Protein AF-A0A4Q2JYC4-F1 (afdb_monomer_lite)

Sequence (235 aa):
MLRWYPAEWRAEHEAVVVGILLDQADARGDARPRLGDRFALAIGGLRHRFGVAEGRRAAVIVPLVLAVAFLLFDVSVITWSPGVVYPGALGPFSNPTVIVAGLFVVALAAAATGRNAAARWIALGTVATQLCLSLLAALFGWLGPSLPTTVLIVGFGVIAALPWRTPLATGISLSALLALFSYMLIGDIAAAALPIPGADIGIAIAQVAVLVAVIAVIAIAARHARRLEPQAKTP

Structure (mmCIF, N/CA/C/O backbone):
data_AF-A0A4Q2JYC4-F1
#
_entry.id   AF-A0A4Q2JYC4-F1
#
loop_
_atom_site.group_PDB
_atom_site.id
_atom_site.type_symbol
_atom_site.label_atom_id
_atom_site.label_alt_id
_atom_site.label_comp_id
_atom_site.label_asym_id
_atom_site.label_entity_id
_atom_site.label_seq_id
_atom_site.pdbx_PDB_ins_code
_atom_site.Cartn_x
_atom_site.Cartn_y
_atom_site.Cartn_z
_atom_site.occupancy
_atom_site.B_iso_or_equiv
_atom_site.auth_seq_id
_atom_site.auth_comp_id
_atom_site.auth_asym_id
_atom_site.auth_atom_id
_atom_site.pdbx_PDB_model_num
ATOM 1 N N . MET A 1 1 ? -31.639 5.332 6.788 1.00 71.00 1 MET A N 1
ATOM 2 C CA . MET A 1 1 ? -30.186 5.538 7.021 1.00 71.00 1 MET A CA 1
ATOM 3 C C . MET A 1 1 ? -29.504 4.334 7.648 1.00 71.00 1 MET A C 1
ATOM 5 O O . MET A 1 1 ? -28.380 4.043 7.274 1.00 71.00 1 MET A O 1
ATOM 9 N N . LEU A 1 2 ? -30.166 3.607 8.549 1.00 82.50 2 LEU A N 1
ATOM 10 C CA . LEU A 1 2 ? -29.532 2.553 9.345 1.00 82.50 2 LEU A CA 1
ATOM 11 C C . LEU A 1 2 ? -29.404 1.188 8.650 1.00 82.50 2 LEU A C 1
ATOM 13 O O . LEU A 1 2 ? -28.898 0.261 9.262 1.00 82.50 2 LEU A O 1
ATOM 17 N N . ARG A 1 3 ? -29.791 1.043 7.372 1.00 84.31 3 ARG A N 1
ATOM 18 C CA . ARG A 1 3 ? -29.782 -0.246 6.634 1.00 84.31 3 ARG A CA 1
ATOM 19 C C . ARG A 1 3 ? -28.423 -0.970 6.608 1.00 84.31 3 ARG A C 1
ATOM 21 O O . ARG A 1 3 ? -28.371 -2.147 6.275 1.00 84.31 3 ARG A O 1
ATOM 28 N N . TRP A 1 4 ? -27.343 -0.271 6.946 1.00 79.12 4 TRP A N 1
ATOM 29 C CA . TRP A 1 4 ? -25.993 -0.816 7.083 1.00 79.12 4 TRP A CA 1
ATOM 30 C C . TRP A 1 4 ? -25.779 -1.635 8.368 1.00 79.12 4 TRP A C 1
ATOM 32 O O . TRP A 1 4 ? -24.832 -2.415 8.419 1.00 79.12 4 TRP A O 1
ATOM 42 N N . TYR A 1 5 ? -26.651 -1.491 9.371 1.00 80.69 5 TYR A N 1
ATOM 43 C CA . TYR A 1 5 ? -26.635 -2.252 10.622 1.00 80.69 5 TYR A CA 1
ATOM 44 C C . TYR A 1 5 ? -27.473 -3.545 10.524 1.00 80.69 5 TYR A C 1
ATOM 46 O O . TYR A 1 5 ? -28.491 -3.558 9.815 1.00 80.69 5 TYR A O 1
ATOM 54 N N . PRO A 1 6 ? -27.088 -4.620 11.248 1.00 83.25 6 PRO A N 1
ATOM 55 C CA . PRO A 1 6 ? -27.872 -5.854 11.346 1.00 83.25 6 PRO A CA 1
ATOM 56 C C . PRO A 1 6 ? -29.322 -5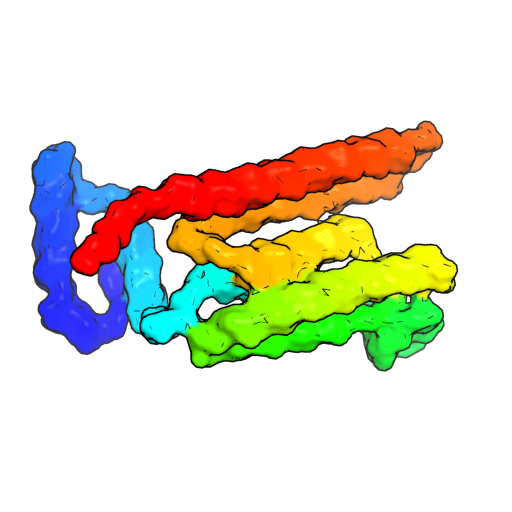.596 11.777 1.00 83.25 6 PRO A C 1
ATOM 58 O O . PRO A 1 6 ? -29.597 -4.649 12.513 1.00 83.25 6 PRO A O 1
ATOM 61 N N . ALA A 1 7 ? -30.256 -6.431 11.310 1.00 87.69 7 ALA A N 1
ATOM 62 C CA . ALA A 1 7 ? -31.681 -6.258 11.603 1.00 87.69 7 ALA A CA 1
ATOM 63 C C . ALA A 1 7 ? -31.985 -6.327 13.110 1.00 87.69 7 ALA A C 1
ATOM 65 O O . ALA A 1 7 ? -32.747 -5.501 13.601 1.00 87.69 7 ALA A O 1
ATOM 66 N N . GLU A 1 8 ? -31.327 -7.238 13.827 1.00 87.06 8 GLU A N 1
ATOM 67 C CA . GLU A 1 8 ? -31.453 -7.411 15.281 1.00 87.06 8 GLU A CA 1
ATOM 68 C C . GLU A 1 8 ? -31.012 -6.156 16.043 1.00 87.06 8 GLU A C 1
ATOM 70 O O . GLU A 1 8 ? -31.766 -5.617 16.844 1.00 87.06 8 GLU A O 1
ATOM 75 N N . TRP A 1 9 ? -29.842 -5.605 15.704 1.00 89.06 9 TRP A N 1
ATOM 76 C CA . TRP A 1 9 ? -29.345 -4.375 16.324 1.00 89.06 9 TRP A CA 1
ATOM 77 C C . TRP A 1 9 ? -30.284 -3.189 16.087 1.00 89.06 9 TRP A C 1
ATOM 79 O O . TRP A 1 9 ? -30.537 -2.396 16.992 1.00 89.06 9 TRP A O 1
ATOM 89 N N . ARG A 1 10 ? -30.818 -3.067 14.862 1.00 91.50 10 ARG A N 1
ATOM 90 C CA . ARG A 1 10 ? -31.773 -2.004 14.525 1.00 91.50 10 ARG A CA 1
ATOM 91 C C . ARG A 1 10 ? -33.052 -2.118 15.339 1.00 91.50 10 ARG A C 1
ATOM 93 O O . ARG A 1 10 ? -33.516 -1.098 15.826 1.00 91.50 10 ARG A O 1
ATOM 100 N N . ALA A 1 11 ? -33.586 -3.324 15.516 1.00 91.75 11 ALA A N 1
ATOM 101 C CA . ALA A 1 11 ? -34.798 -3.526 16.304 1.00 91.75 11 ALA A CA 1
ATOM 102 C C . ALA A 1 11 ? -34.660 -2.981 17.738 1.00 91.75 11 ALA A C 1
ATOM 104 O O . ALA A 1 11 ? -35.623 -2.452 18.281 1.00 91.75 11 ALA A O 1
ATOM 105 N N . GLU A 1 12 ? -33.459 -3.052 18.312 1.00 91.12 12 GLU A N 1
ATOM 106 C CA . GLU A 1 12 ? -33.191 -2.619 19.684 1.00 91.12 12 GLU A CA 1
ATOM 107 C C . GLU A 1 12 ? -32.746 -1.144 19.794 1.00 91.12 12 GLU A C 1
ATOM 109 O O . GLU A 1 12 ? -33.130 -0.452 20.733 1.00 91.12 12 GLU A O 1
ATOM 114 N N . HIS A 1 13 ? -31.980 -0.623 18.827 1.00 90.44 13 HIS A N 1
ATOM 115 C CA . HIS A 1 13 ? -31.296 0.676 18.961 1.00 90.44 13 HIS A CA 1
ATOM 116 C C . HIS A 1 13 ? -31.770 1.765 17.982 1.00 90.44 13 HIS A C 1
ATOM 118 O O . HIS A 1 13 ? -31.412 2.933 18.152 1.00 90.44 13 HIS A O 1
ATOM 124 N N . GLU A 1 14 ? -32.554 1.428 16.949 1.00 91.06 14 GLU A N 1
ATOM 125 C CA . GLU A 1 14 ? -32.937 2.372 15.885 1.00 91.06 14 GLU A CA 1
ATOM 126 C C . GLU A 1 14 ? -33.683 3.591 16.431 1.00 91.06 14 GLU A C 1
ATOM 128 O O . GLU A 1 14 ? -33.309 4.718 16.106 1.00 91.06 14 GLU A O 1
ATOM 133 N N . ALA A 1 15 ? -34.678 3.382 17.296 1.00 91.38 15 ALA A N 1
ATOM 134 C CA . ALA A 1 15 ? -35.481 4.468 17.855 1.00 91.38 15 ALA A CA 1
ATOM 135 C C . ALA A 1 15 ? -34.627 5.464 18.659 1.00 91.38 15 ALA A C 1
ATOM 137 O O . ALA A 1 15 ? -34.746 6.674 18.471 1.00 91.38 15 ALA A O 1
ATOM 138 N N . VAL A 1 16 ? -33.715 4.955 19.493 1.00 92.69 16 VAL A N 1
ATOM 139 C CA . VAL A 1 16 ? -32.826 5.777 20.328 1.00 92.69 16 VAL A CA 1
ATOM 140 C C . VAL A 1 16 ? -31.856 6.579 19.465 1.00 92.69 16 VAL A C 1
ATOM 142 O O . VAL A 1 16 ? -31.713 7.786 19.642 1.00 92.69 16 VAL A O 1
ATOM 145 N N . VAL A 1 17 ? -31.205 5.933 18.495 1.00 89.31 17 VAL A N 1
ATOM 146 C CA . VAL A 1 17 ? -30.212 6.600 17.642 1.00 89.31 17 VAL A CA 1
ATOM 147 C C . VAL A 1 17 ? -30.861 7.640 16.733 1.00 89.31 17 VAL A C 1
ATOM 149 O O . VAL A 1 17 ? -30.295 8.716 16.548 1.00 89.31 17 VAL A O 1
ATOM 152 N N . VAL A 1 18 ? -32.046 7.359 16.184 1.00 91.56 18 VAL A N 1
ATOM 153 C CA . VAL A 1 18 ? -32.799 8.345 15.397 1.00 91.56 18 VAL A CA 1
ATOM 154 C C . VAL A 1 18 ? -33.227 9.524 16.268 1.00 91.56 18 VAL A C 1
ATOM 156 O O . VAL A 1 18 ? -33.054 10.657 15.825 1.00 91.56 18 VAL A O 1
ATOM 159 N N . GLY A 1 19 ? -33.698 9.278 17.495 1.00 91.62 19 GLY A N 1
ATOM 160 C CA . GLY A 1 19 ? -34.023 10.332 18.461 1.00 91.62 19 GLY A CA 1
ATOM 161 C C . GLY A 1 19 ? -32.838 11.263 18.716 1.00 91.62 19 GLY A C 1
ATOM 162 O O . GLY A 1 19 ? -32.932 12.454 18.449 1.00 91.62 19 GLY A O 1
ATOM 163 N N . ILE A 1 20 ? -31.674 10.705 19.069 1.00 90.50 20 ILE A N 1
ATOM 164 C CA . ILE A 1 20 ? -30.446 11.484 19.313 1.00 90.50 20 ILE A CA 1
ATOM 165 C C . ILE A 1 20 ? -30.058 12.343 18.098 1.00 90.50 20 ILE A C 1
ATOM 167 O O . ILE A 1 20 ? -29.610 13.477 18.254 1.00 90.50 20 ILE A O 1
ATOM 171 N N . LEU A 1 21 ? -30.199 11.819 16.877 1.00 89.94 21 LEU A N 1
ATOM 172 C CA . LEU A 1 21 ? -29.855 12.561 15.658 1.00 89.94 21 LEU A CA 1
ATOM 173 C C . LEU A 1 21 ? -30.824 13.707 15.369 1.00 89.94 21 LEU A C 1
ATOM 175 O O . LEU A 1 21 ? -30.393 14.723 14.822 1.00 89.94 21 LEU A O 1
ATOM 179 N N . LEU A 1 22 ? -32.108 13.529 15.685 1.00 92.31 22 LEU A N 1
ATOM 180 C CA . LEU A 1 22 ? -33.121 14.573 15.552 1.00 92.31 22 LEU A CA 1
ATOM 181 C C . LEU A 1 22 ? -32.924 15.641 16.624 1.00 92.31 22 LEU A C 1
ATOM 183 O O . LEU A 1 22 ? -32.812 16.807 16.268 1.00 92.31 22 LEU A O 1
ATOM 187 N N . ASP A 1 23 ? -32.713 15.249 17.880 1.00 93.81 23 ASP A N 1
ATOM 188 C CA . ASP A 1 23 ? -32.414 16.179 18.973 1.00 93.81 23 ASP A CA 1
ATOM 189 C C . ASP A 1 23 ? -31.163 17.018 18.663 1.00 93.81 23 ASP A C 1
ATOM 191 O O . ASP A 1 23 ? -31.126 18.228 18.880 1.00 93.81 23 ASP A O 1
ATOM 195 N N . GLN A 1 24 ? -30.125 16.396 18.090 1.00 90.75 24 GLN A N 1
ATOM 196 C CA . GLN A 1 24 ? -28.923 17.104 17.645 1.00 90.75 24 GLN A CA 1
ATOM 197 C C . GLN A 1 24 ? -29.153 18.026 16.441 1.00 90.75 24 GLN A C 1
ATOM 199 O O . GLN A 1 24 ? -28.381 18.974 16.265 1.00 90.75 24 GLN A O 1
ATOM 204 N N . ALA A 1 25 ? -30.111 17.720 15.566 1.00 91.12 25 ALA A N 1
ATOM 205 C CA . ALA A 1 25 ? -30.466 18.577 14.439 1.00 91.12 25 ALA A CA 1
ATOM 206 C C . ALA A 1 25 ? -31.288 19.779 14.930 1.00 91.12 25 ALA A C 1
ATOM 208 O O . ALA A 1 25 ? -30.932 20.917 14.626 1.00 91.12 25 ALA A O 1
ATOM 209 N N . ASP A 1 26 ? -32.269 19.538 15.799 1.00 93.25 26 ASP A N 1
ATOM 210 C CA . ASP A 1 26 ? -33.113 20.557 16.426 1.00 93.25 26 ASP A CA 1
ATOM 211 C C . ASP A 1 26 ? -32.290 21.525 17.282 1.00 93.25 26 ASP A C 1
ATOM 213 O O . ASP A 1 26 ? -32.421 22.740 17.143 1.00 93.25 26 ASP A O 1
ATOM 217 N N . ALA A 1 27 ? -31.347 21.016 18.082 1.00 93.69 27 ALA A N 1
ATOM 218 C CA . ALA A 1 27 ? -30.420 21.847 18.853 1.00 93.69 27 ALA A CA 1
ATOM 219 C C . ALA A 1 27 ? -29.545 22.759 17.970 1.00 93.69 27 ALA A C 1
ATOM 221 O O . ALA A 1 27 ? -29.055 23.791 18.428 1.00 93.69 27 ALA A O 1
ATOM 222 N N . ARG A 1 28 ? -29.334 22.381 16.703 1.00 91.38 28 ARG A N 1
ATOM 223 C CA . ARG A 1 28 ? -28.603 23.174 15.704 1.00 91.38 28 ARG A CA 1
ATOM 224 C C . ARG A 1 28 ? -29.521 24.059 14.851 1.00 91.38 28 ARG A C 1
ATOM 226 O O . ARG A 1 28 ? -29.007 24.814 14.030 1.00 91.38 28 ARG A O 1
ATOM 233 N N . GLY A 1 29 ? -30.842 23.983 15.036 1.00 93.81 29 GLY A N 1
ATOM 234 C CA . GLY A 1 29 ? -31.837 24.644 14.187 1.00 93.81 29 GLY A CA 1
ATOM 235 C C . GLY A 1 29 ? -31.929 24.060 12.771 1.00 93.81 29 GLY A C 1
ATOM 236 O O . GLY A 1 29 ? -32.491 24.692 11.878 1.00 93.81 29 GLY A O 1
ATOM 237 N N . ASP A 1 30 ? -31.364 22.873 12.544 1.00 93.75 30 ASP A N 1
ATOM 238 C CA . ASP A 1 30 ? -31.362 22.199 11.250 1.00 93.75 30 ASP A CA 1
ATOM 239 C C . ASP A 1 30 ? -32.617 21.315 11.136 1.00 93.75 30 ASP A C 1
ATOM 241 O O . ASP A 1 30 ? -32.827 20.414 11.938 1.00 93.75 30 ASP A O 1
ATOM 245 N N . ALA A 1 31 ? -33.418 21.472 10.077 1.00 88.62 31 ALA A N 1
ATOM 246 C CA . ALA A 1 31 ? -34.639 20.670 9.886 1.00 88.62 31 ALA A CA 1
ATOM 247 C C . ALA A 1 31 ? -34.385 19.163 9.639 1.00 88.62 31 ALA A C 1
ATOM 249 O O . ALA A 1 31 ? -35.328 18.384 9.492 1.00 88.62 31 ALA A O 1
ATOM 250 N N . ARG A 1 32 ? -33.122 18.753 9.437 1.00 87.94 32 ARG A N 1
ATOM 251 C CA . ARG A 1 32 ? -32.723 17.387 9.055 1.00 87.94 32 ARG A CA 1
ATOM 252 C C . ARG A 1 32 ? -31.284 17.098 9.511 1.00 87.94 32 ARG A C 1
ATOM 254 O O . ARG A 1 32 ? -30.446 17.991 9.409 1.00 87.94 32 ARG A O 1
ATOM 261 N N . PRO A 1 33 ? -30.934 15.835 9.832 1.00 86.75 33 PRO A N 1
ATOM 262 C CA . PRO A 1 33 ? -29.545 15.440 10.074 1.00 86.75 33 PRO A CA 1
ATOM 263 C C . PRO A 1 33 ? -28.653 15.712 8.856 1.00 86.75 33 PRO A C 1
ATOM 265 O O . PRO A 1 33 ? -29.037 15.389 7.714 1.00 86.75 33 PRO A O 1
ATOM 268 N N . ARG A 1 34 ? -27.451 16.252 9.094 1.00 89.75 34 ARG A N 1
ATOM 269 C CA . ARG A 1 34 ? -26.507 16.647 8.037 1.00 89.75 34 ARG A CA 1
ATOM 270 C C . ARG A 1 34 ? -25.973 15.431 7.297 1.00 89.75 34 ARG A C 1
ATOM 272 O O . ARG A 1 34 ? -25.909 14.331 7.837 1.00 89.75 34 ARG 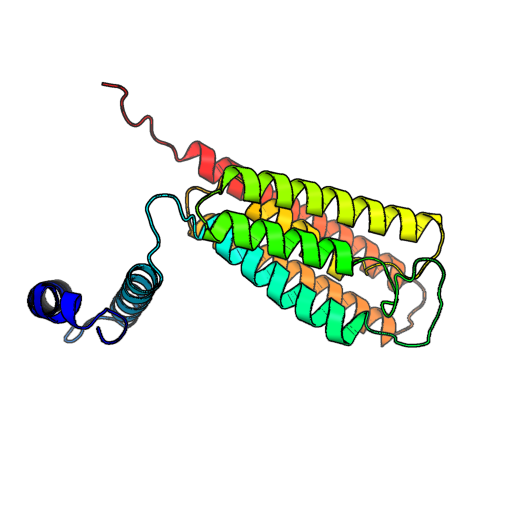A O 1
ATOM 279 N N . LEU A 1 35 ? -25.505 15.631 6.063 1.00 85.44 35 LEU A N 1
ATOM 280 C CA . LEU A 1 35 ? -24.859 14.570 5.276 1.00 85.44 35 LEU A CA 1
ATOM 281 C C . LEU A 1 35 ? -23.704 13.896 6.037 1.00 85.44 35 LEU A C 1
ATOM 283 O O . LEU A 1 35 ? -23.574 12.677 5.967 1.00 85.44 35 LEU A O 1
ATOM 287 N N . GLY A 1 36 ? -22.927 14.661 6.812 1.00 83.12 36 GLY A N 1
ATOM 288 C CA . GLY A 1 36 ? -21.849 14.128 7.652 1.00 83.12 36 GLY A CA 1
ATOM 289 C C . GLY A 1 36 ? -22.336 13.130 8.709 1.00 83.12 36 GLY A C 1
ATOM 290 O O . GLY A 1 36 ? -21.755 12.055 8.836 1.00 83.12 36 GLY A O 1
ATOM 291 N N . ASP A 1 37 ? -23.448 13.427 9.387 1.00 82.62 37 ASP A N 1
ATOM 292 C CA . ASP A 1 37 ? -24.036 12.547 10.408 1.00 82.62 37 ASP A CA 1
ATOM 293 C C . ASP A 1 37 ? -24.519 11.228 9.773 1.00 82.62 37 ASP A C 1
ATOM 295 O O . ASP A 1 37 ? -24.314 10.134 10.304 1.00 82.62 37 ASP A O 1
ATOM 299 N N . ARG A 1 38 ? -25.081 11.312 8.558 1.00 85.94 38 ARG A N 1
ATOM 300 C CA . ARG A 1 38 ? -25.507 10.142 7.765 1.00 85.94 38 ARG A CA 1
ATOM 301 C C . ARG A 1 38 ? -24.326 9.260 7.370 1.00 85.94 38 ARG A C 1
ATOM 303 O O . ARG A 1 38 ? -24.421 8.035 7.451 1.00 85.94 38 ARG A O 1
ATOM 310 N N . PHE A 1 39 ? -23.227 9.876 6.936 1.00 82.94 39 PHE A N 1
ATOM 311 C CA . PHE A 1 39 ? -21.996 9.168 6.592 1.00 82.94 39 PHE A CA 1
ATOM 312 C C . PHE A 1 39 ? -21.365 8.508 7.818 1.00 82.94 39 PHE A C 1
ATOM 314 O O . PHE A 1 39 ? -20.961 7.349 7.738 1.00 82.94 39 PHE A O 1
ATOM 321 N N . ALA A 1 40 ? -21.343 9.196 8.960 1.00 80.12 40 ALA A N 1
ATOM 322 C CA . ALA A 1 40 ? -20.844 8.640 10.213 1.00 80.12 40 ALA A CA 1
ATOM 323 C C . ALA A 1 40 ? -21.622 7.376 10.625 1.00 80.12 40 ALA A C 1
ATOM 325 O O . ALA A 1 40 ? -21.008 6.370 10.981 1.00 80.12 40 ALA A O 1
ATOM 326 N N . LEU A 1 41 ? -22.953 7.377 10.482 1.00 82.06 41 LEU A N 1
ATOM 327 C CA . LEU A 1 41 ? -23.798 6.200 10.733 1.00 82.06 41 LEU A CA 1
ATOM 328 C C . LEU A 1 41 ? -23.552 5.068 9.739 1.00 82.06 41 LEU A C 1
ATOM 330 O O . LEU A 1 41 ? -23.487 3.909 10.137 1.00 82.06 41 LEU A O 1
ATOM 334 N N . ALA A 1 42 ? -23.403 5.374 8.449 1.00 81.81 42 ALA A N 1
ATOM 335 C CA . ALA A 1 42 ? -23.095 4.353 7.449 1.00 81.81 42 ALA A CA 1
ATOM 336 C C . ALA A 1 42 ? -21.756 3.659 7.760 1.00 81.81 42 ALA A C 1
ATOM 338 O O . ALA A 1 42 ? -21.670 2.431 7.728 1.00 81.81 42 ALA A O 1
ATOM 339 N N . ILE A 1 43 ? -20.736 4.435 8.144 1.00 76.69 43 ILE A N 1
ATOM 340 C CA . ILE A 1 43 ? -19.419 3.928 8.557 1.00 76.69 43 ILE A CA 1
ATOM 341 C C . ILE A 1 43 ? -19.523 3.114 9.854 1.00 76.69 43 ILE A C 1
ATOM 343 O O . ILE A 1 43 ? -18.917 2.044 9.958 1.00 76.69 43 ILE A O 1
ATOM 347 N N . GLY A 1 44 ? -20.299 3.587 10.832 1.00 75.56 44 GLY A N 1
ATOM 348 C CA . GLY A 1 44 ? -20.570 2.860 12.072 1.00 75.56 44 GLY A CA 1
ATOM 349 C C . GLY A 1 44 ? -21.236 1.505 11.820 1.00 75.56 44 GLY A C 1
ATOM 350 O O . GLY A 1 44 ? -20.793 0.492 12.362 1.00 75.56 44 GLY A O 1
ATOM 351 N N . GLY A 1 45 ? -22.225 1.464 10.924 1.00 73.12 45 GLY A N 1
ATOM 352 C CA . GLY A 1 45 ? -22.934 0.243 10.538 1.00 73.12 45 GLY A CA 1
ATOM 353 C C . GLY A 1 45 ? -22.032 -0.750 9.824 1.00 73.12 45 GLY A C 1
ATOM 354 O O . GLY A 1 45 ? -22.033 -1.932 10.162 1.00 73.12 45 GLY A O 1
ATOM 355 N N . LEU A 1 46 ? -21.174 -0.263 8.921 1.00 73.06 46 LEU A N 1
ATOM 356 C CA . LEU A 1 46 ? -20.127 -1.083 8.316 1.00 73.06 46 LEU A CA 1
ATOM 357 C C . LEU A 1 46 ? -19.181 -1.668 9.371 1.00 73.06 46 LEU A C 1
ATOM 359 O O . LEU A 1 46 ? -18.915 -2.865 9.337 1.00 73.06 46 LEU A O 1
ATOM 363 N N . ARG A 1 47 ? -18.689 -0.867 10.328 1.00 68.50 47 ARG A N 1
ATOM 364 C CA . ARG A 1 47 ? -17.804 -1.373 11.398 1.00 68.50 47 ARG A CA 1
ATOM 365 C C . ARG A 1 47 ? -18.473 -2.459 12.234 1.00 68.50 47 ARG A C 1
ATOM 367 O O . ARG A 1 47 ? -17.797 -3.411 12.622 1.00 68.50 47 ARG A O 1
ATOM 374 N N . HIS A 1 48 ? -19.770 -2.323 12.499 1.00 68.75 48 HIS A N 1
ATOM 375 C CA . HIS A 1 48 ? -20.509 -3.310 13.275 1.00 68.75 48 HIS A CA 1
ATOM 376 C C . HIS A 1 48 ? -20.751 -4.594 12.471 1.00 68.75 48 HIS A C 1
ATOM 378 O O . HIS A 1 48 ? -20.472 -5.687 12.954 1.00 68.75 48 HIS A O 1
ATOM 384 N N . ARG A 1 49 ? -21.155 -4.466 11.201 1.00 67.38 49 ARG A N 1
ATOM 385 C CA . ARG A 1 49 ? -21.421 -5.598 10.302 1.00 67.38 49 ARG A CA 1
ATOM 386 C C . ARG A 1 49 ? -20.165 -6.382 9.927 1.00 67.38 49 ARG A C 1
ATOM 388 O O . ARG A 1 49 ? -20.217 -7.600 9.817 1.00 67.38 49 ARG A O 1
ATOM 395 N N . PHE A 1 50 ? -19.037 -5.698 9.759 1.00 62.91 50 PHE A N 1
ATOM 396 C CA . PHE A 1 50 ? -17.746 -6.343 9.516 1.00 62.91 50 PHE A CA 1
ATOM 397 C C . PHE A 1 50 ? -17.057 -6.816 10.798 1.00 62.91 50 PHE A C 1
ATOM 399 O O . PHE A 1 50 ? -15.934 -7.320 10.725 1.00 62.91 50 PHE A O 1
ATOM 406 N N . GLY A 1 51 ? -17.718 -6.676 11.955 1.00 51.59 51 GLY A N 1
ATOM 407 C CA . GLY A 1 51 ? -17.225 -7.157 13.234 1.00 51.59 51 GLY A CA 1
ATOM 408 C C . GLY A 1 51 ? -15.794 -6.698 13.453 1.00 51.59 51 GLY A C 1
ATOM 409 O O . GLY A 1 51 ? -14.869 -7.512 13.414 1.00 51.59 51 GLY A O 1
ATOM 410 N N . VAL A 1 52 ? -15.570 -5.393 13.623 1.00 54.22 52 VAL A N 1
ATOM 411 C CA . VAL A 1 52 ? -14.286 -4.909 14.145 1.00 54.22 52 VAL A CA 1
ATOM 412 C C . VAL A 1 52 ? -14.193 -5.384 15.598 1.00 54.22 52 VAL A C 1
ATOM 414 O O . VAL A 1 52 ? -14.437 -4.621 16.525 1.00 54.22 52 VAL A O 1
ATOM 417 N N . ALA A 1 53 ? -13.916 -6.679 15.772 1.00 54.28 53 ALA A N 1
ATOM 418 C CA . ALA A 1 53 ? -13.620 -7.310 17.040 1.00 54.28 53 ALA A CA 1
ATOM 419 C C . ALA A 1 53 ? -12.528 -6.493 17.727 1.00 54.28 53 ALA A C 1
ATOM 421 O O . ALA A 1 53 ? -11.650 -5.937 17.049 1.00 54.28 53 ALA A O 1
ATOM 422 N N . GLU A 1 54 ? -12.595 -6.405 19.052 1.00 52.97 54 GLU A N 1
ATOM 423 C CA . GLU A 1 54 ? -11.556 -5.773 19.854 1.00 52.97 54 GLU A CA 1
ATOM 424 C C . GLU A 1 54 ? -10.187 -6.286 19.391 1.00 52.97 54 GLU A C 1
ATOM 426 O O . GLU A 1 54 ? -9.913 -7.483 19.370 1.00 52.97 54 GLU A O 1
ATOM 431 N N . GLY A 1 55 ? -9.363 -5.372 18.877 1.00 60.28 55 GLY A N 1
ATOM 432 C CA . GLY A 1 55 ? -8.079 -5.713 18.273 1.00 60.28 55 GLY A CA 1
ATOM 433 C C . GLY A 1 55 ? -7.987 -5.560 16.755 1.00 60.28 55 GLY A C 1
ATOM 434 O O . GLY A 1 55 ? -6.872 -5.495 16.270 1.00 60.28 55 GLY A O 1
ATOM 435 N N . ARG A 1 56 ? -9.049 -5.392 15.960 1.00 73.25 56 ARG A N 1
ATOM 436 C CA . ARG A 1 56 ? -8.898 -5.071 14.519 1.00 73.25 56 ARG A CA 1
ATOM 437 C C . ARG A 1 56 ? -8.658 -3.571 14.313 1.00 73.25 56 ARG A C 1
ATOM 439 O O . ARG A 1 56 ? -9.530 -2.747 14.579 1.00 73.25 56 ARG A O 1
ATOM 446 N N . ARG A 1 57 ? -7.472 -3.181 13.828 1.00 82.12 57 ARG A N 1
ATOM 447 C CA . ARG A 1 57 ? -7.131 -1.763 13.601 1.00 82.12 57 ARG A CA 1
ATOM 448 C C . ARG A 1 57 ? -7.306 -1.389 12.132 1.00 82.12 57 ARG A C 1
ATOM 450 O O . ARG A 1 57 ? -6.497 -1.780 11.296 1.00 82.12 57 ARG A O 1
ATOM 457 N N . ALA A 1 58 ? -8.310 -0.560 11.832 1.00 83.00 58 ALA A N 1
ATOM 458 C CA . ALA A 1 58 ? -8.542 -0.022 10.484 1.00 83.00 58 ALA A CA 1
ATOM 459 C C . ALA A 1 58 ? -7.284 0.641 9.893 1.00 83.00 58 ALA A C 1
ATOM 461 O O . ALA A 1 58 ? -7.000 0.483 8.712 1.00 83.00 58 ALA A O 1
ATOM 462 N N . ALA A 1 59 ? -6.480 1.292 10.738 1.00 85.81 59 ALA A N 1
ATOM 463 C CA . ALA A 1 59 ? -5.214 1.901 10.345 1.00 85.81 59 ALA A CA 1
ATOM 464 C C . ALA A 1 59 ? -4.160 0.916 9.797 1.00 85.81 59 ALA A C 1
ATOM 466 O O . ALA A 1 59 ? -3.236 1.344 9.118 1.00 85.81 59 ALA A O 1
ATOM 467 N N . VAL A 1 60 ? -4.285 -0.381 10.099 1.00 89.94 60 VAL A N 1
ATOM 468 C CA . VAL A 1 60 ? -3.435 -1.453 9.553 1.00 89.94 60 VAL A CA 1
ATOM 469 C C . VAL A 1 60 ? -4.135 -2.125 8.372 1.00 89.94 60 VAL A C 1
ATOM 471 O O . VAL A 1 60 ? -3.521 -2.357 7.342 1.00 89.94 60 VAL A O 1
ATOM 474 N N . ILE A 1 61 ? -5.436 -2.403 8.492 1.00 91.12 61 ILE A N 1
ATOM 475 C CA . ILE A 1 61 ? -6.193 -3.131 7.464 1.00 91.12 61 ILE A CA 1
ATOM 476 C C . ILE A 1 61 ? -6.315 -2.319 6.171 1.00 91.12 61 ILE A C 1
ATOM 478 O O . ILE A 1 61 ? -6.073 -2.862 5.104 1.00 91.12 61 ILE A O 1
ATOM 482 N N . VAL A 1 62 ? -6.662 -1.031 6.244 1.00 91.88 62 VAL A N 1
ATOM 483 C CA . VAL A 1 62 ? -6.872 -0.189 5.053 1.00 91.88 62 VAL A CA 1
ATOM 484 C C . VAL A 1 62 ? -5.633 -0.127 4.145 1.00 91.88 62 VAL A C 1
ATOM 486 O O . VAL A 1 62 ? -5.777 -0.458 2.970 1.00 91.88 62 VAL A O 1
ATOM 489 N N . PRO A 1 63 ? -4.424 0.232 4.628 1.00 94.00 63 PRO A N 1
ATOM 490 C CA . PRO A 1 63 ? -3.230 0.220 3.779 1.00 94.00 63 PRO A CA 1
ATOM 491 C C . PRO A 1 63 ? -2.920 -1.173 3.214 1.00 94.00 63 PRO A C 1
ATOM 493 O O . PRO A 1 63 ? -2.519 -1.267 2.060 1.00 94.00 63 PRO A O 1
ATOM 496 N N . LEU A 1 64 ? -3.151 -2.252 3.973 1.00 96.00 64 LEU A N 1
ATOM 497 C CA . LEU A 1 64 ? -2.952 -3.622 3.481 1.00 96.00 64 LEU A CA 1
ATOM 498 C C . LEU A 1 64 ? -3.955 -4.004 2.384 1.00 96.00 64 LEU A C 1
ATOM 500 O O . LEU A 1 64 ? -3.569 -4.620 1.400 1.00 96.00 64 LEU A O 1
ATOM 504 N N . VAL A 1 65 ? -5.228 -3.624 2.522 1.00 96.00 65 VAL A N 1
ATOM 505 C CA . VAL A 1 65 ? -6.250 -3.844 1.485 1.00 96.00 65 VAL A CA 1
ATOM 506 C C . VAL A 1 65 ? -5.881 -3.096 0.209 1.00 96.00 65 VAL A C 1
ATOM 508 O O . VAL A 1 65 ? -5.958 -3.676 -0.870 1.00 96.00 65 VAL A O 1
ATOM 511 N N . LEU A 1 66 ? -5.444 -1.839 0.323 1.00 95.00 66 LEU A N 1
ATOM 512 C CA . LEU A 1 66 ? -4.993 -1.054 -0.827 1.00 95.00 66 LEU A CA 1
ATOM 513 C C . LEU A 1 66 ? -3.753 -1.672 -1.485 1.00 95.00 66 LEU A C 1
ATOM 515 O O . LEU A 1 66 ? -3.717 -1.774 -2.708 1.00 95.00 66 LEU A O 1
ATOM 519 N N . ALA A 1 67 ? -2.788 -2.149 -0.691 1.00 96.50 67 ALA A N 1
ATOM 520 C CA . ALA A 1 67 ? -1.618 -2.859 -1.202 1.00 96.50 67 ALA A CA 1
ATOM 521 C C . ALA A 1 67 ? -2.006 -4.124 -1.971 1.00 96.50 67 ALA A C 1
ATOM 523 O O . ALA A 1 67 ? -1.543 -4.319 -3.088 1.00 96.50 67 ALA A O 1
ATOM 524 N N . VAL A 1 68 ? -2.880 -4.961 -1.401 1.00 97.81 68 VAL A N 1
ATOM 525 C CA . VAL A 1 68 ? -3.349 -6.194 -2.049 1.00 97.81 68 VAL A CA 1
ATOM 526 C C . VAL A 1 68 ? -4.130 -5.876 -3.321 1.00 97.81 68 VAL A C 1
ATOM 528 O O . VAL A 1 68 ? -3.888 -6.510 -4.339 1.00 97.81 68 VAL A O 1
ATOM 531 N N . ALA A 1 69 ? -5.026 -4.886 -3.306 1.00 96.12 69 ALA A N 1
ATOM 532 C CA . ALA A 1 69 ? -5.782 -4.492 -4.494 1.00 96.12 69 ALA A CA 1
ATOM 533 C C . ALA A 1 69 ? -4.861 -4.003 -5.624 1.00 96.12 69 ALA A C 1
ATOM 535 O O . ALA A 1 69 ? -5.010 -4.426 -6.769 1.00 96.12 69 ALA A O 1
ATOM 536 N N . PHE A 1 70 ? -3.881 -3.160 -5.292 1.00 95.62 70 PHE A N 1
ATOM 537 C CA . PHE A 1 70 ? -2.878 -2.688 -6.242 1.00 95.62 70 PHE A CA 1
ATOM 538 C C . PHE A 1 70 ? -2.014 -3.837 -6.779 1.00 95.62 70 PHE A C 1
ATOM 540 O O . PHE A 1 70 ? -1.854 -3.969 -7.988 1.00 95.62 70 PHE A O 1
ATOM 547 N N . LEU A 1 71 ? -1.505 -4.706 -5.902 1.00 96.50 71 LEU A N 1
ATOM 548 C CA . LEU A 1 71 ? -0.654 -5.831 -6.290 1.00 96.50 71 LEU A CA 1
ATOM 549 C C . LEU A 1 71 ? -1.408 -6.896 -7.081 1.00 96.50 71 LEU A C 1
ATOM 551 O O . LEU A 1 71 ? -0.811 -7.534 -7.933 1.00 96.50 71 LEU A O 1
ATOM 555 N N . LEU A 1 72 ? -2.709 -7.081 -6.855 1.00 96.56 72 LEU A N 1
ATOM 556 C CA . LEU A 1 72 ? -3.522 -7.942 -7.712 1.00 96.56 72 LEU A CA 1
ATOM 557 C C . LEU A 1 72 ? -3.553 -7.408 -9.145 1.00 96.56 72 LEU A C 1
ATOM 559 O O . LEU A 1 72 ? -3.382 -8.192 -10.076 1.00 96.56 72 LEU A O 1
ATOM 563 N N . PHE A 1 73 ? -3.721 -6.097 -9.331 1.00 95.38 73 PHE A N 1
ATOM 564 C CA . PHE A 1 73 ? -3.638 -5.472 -10.651 1.00 95.38 73 PHE A CA 1
ATOM 565 C C . PHE A 1 73 ? -2.229 -5.599 -11.251 1.00 95.38 73 PHE A C 1
ATOM 567 O O . PHE A 1 73 ? -2.088 -6.087 -12.367 1.00 95.38 73 PHE A O 1
ATOM 574 N N . ASP A 1 74 ? -1.186 -5.239 -10.502 1.00 94.12 74 ASP A N 1
ATOM 575 C CA . ASP A 1 74 ? 0.206 -5.312 -10.965 1.00 94.12 74 ASP A CA 1
ATOM 576 C C . ASP A 1 74 ? 0.613 -6.748 -11.352 1.00 94.12 74 ASP A C 1
ATOM 578 O O . ASP A 1 74 ? 1.163 -6.995 -12.425 1.00 94.12 74 ASP A O 1
ATOM 582 N N . VAL A 1 75 ? 0.248 -7.735 -10.532 1.00 95.44 75 VAL A N 1
ATOM 583 C CA . VAL A 1 75 ? 0.567 -9.146 -10.775 1.00 95.44 75 VAL A CA 1
ATOM 584 C C . VAL A 1 75 ? -0.213 -9.728 -11.955 1.00 95.44 75 VAL A C 1
ATOM 586 O O . VAL A 1 75 ? 0.348 -10.499 -12.729 1.00 95.44 75 VAL A O 1
ATOM 589 N N . SER A 1 76 ? -1.490 -9.371 -12.120 1.00 95.12 76 SER A N 1
ATOM 590 C CA . SER A 1 76 ? -2.346 -9.951 -13.169 1.00 95.12 76 SER A CA 1
ATOM 591 C C . SER A 1 76 ? -2.274 -9.238 -14.518 1.00 95.12 76 SER A C 1
ATOM 593 O O . SER A 1 76 ? -2.508 -9.877 -15.541 1.00 95.12 76 SER A O 1
ATOM 595 N N . VAL A 1 77 ? -1.967 -7.939 -14.534 1.00 94.56 77 VAL A N 1
ATOM 596 C CA . VAL A 1 77 ? -2.005 -7.111 -15.750 1.00 94.56 77 VAL A CA 1
ATOM 597 C C . VAL A 1 77 ? -0.611 -6.683 -16.192 1.00 94.56 77 VAL A C 1
ATOM 599 O O . VAL A 1 77 ? -0.329 -6.696 -17.385 1.00 94.56 77 VAL A O 1
ATOM 602 N N . ILE A 1 78 ? 0.258 -6.295 -15.254 1.00 93.31 78 ILE A N 1
ATOM 603 C CA . ILE A 1 78 ? 1.556 -5.686 -15.586 1.00 93.31 78 ILE A CA 1
ATOM 604 C C . ILE A 1 78 ? 2.657 -6.739 -15.694 1.00 93.31 78 ILE A C 1
ATOM 606 O O . ILE A 1 78 ? 3.435 -6.731 -16.645 1.00 93.31 78 ILE A O 1
ATOM 610 N N . THR A 1 79 ? 2.738 -7.650 -14.724 1.00 94.06 79 THR A N 1
ATOM 611 C CA . THR A 1 79 ? 3.837 -8.628 -14.653 1.00 94.06 79 THR A CA 1
ATOM 612 C C . THR A 1 79 ? 3.478 -9.998 -15.216 1.00 94.06 79 THR A C 1
ATOM 614 O O . THR A 1 79 ? 4.378 -10.794 -15.480 1.00 94.06 79 THR A O 1
ATOM 617 N N . TRP A 1 80 ? 2.195 -10.289 -15.445 1.00 95.50 80 TRP A N 1
ATOM 618 C CA . TRP A 1 80 ? 1.765 -11.535 -16.076 1.00 95.50 80 TRP A CA 1
ATOM 619 C C . TRP A 1 80 ? 2.265 -11.608 -17.526 1.00 95.50 80 TRP A C 1
ATOM 621 O O . TRP A 1 80 ? 1.790 -10.888 -18.403 1.00 95.50 80 TRP A O 1
ATOM 631 N N . SER A 1 81 ? 3.231 -12.488 -17.784 1.00 93.88 81 SER A N 1
ATOM 632 C CA . SER A 1 81 ? 3.883 -12.645 -19.086 1.00 93.88 81 SER A CA 1
ATOM 633 C C . SER A 1 81 ? 4.141 -14.130 -19.380 1.00 93.88 81 SER A C 1
ATOM 635 O O . SER A 1 81 ? 5.279 -14.606 -19.336 1.00 93.88 81 SER A O 1
ATOM 637 N N . PRO A 1 82 ? 3.079 -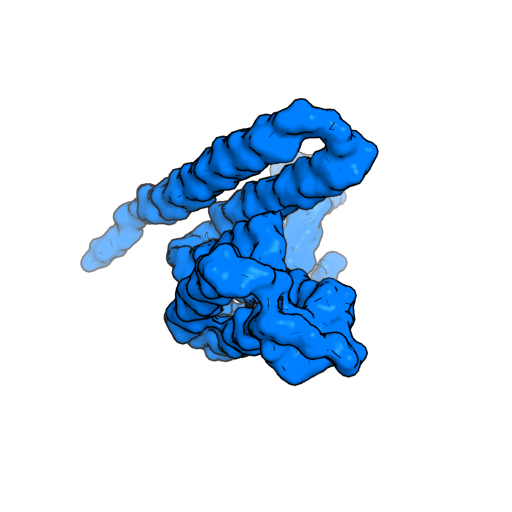14.916 -19.636 1.00 93.81 82 PRO A N 1
ATOM 638 C CA . PRO A 1 82 ? 3.210 -16.347 -19.857 1.00 93.81 82 PRO A CA 1
ATOM 639 C C . PRO A 1 82 ? 4.029 -16.622 -21.122 1.00 93.81 82 PRO A C 1
ATOM 641 O O . PRO A 1 82 ? 3.780 -16.046 -22.179 1.00 93.81 82 PRO A O 1
ATOM 644 N N . GLY A 1 83 ? 4.995 -17.536 -21.015 1.00 89.69 83 GLY A N 1
ATOM 645 C CA . GLY A 1 83 ? 5.826 -17.963 -22.143 1.00 89.69 83 GLY A CA 1
ATOM 646 C C . GLY A 1 83 ? 7.021 -17.060 -22.447 1.00 89.69 83 GLY A C 1
ATOM 647 O O . GLY A 1 83 ? 7.771 -17.370 -23.370 1.00 89.69 83 GLY A O 1
ATOM 648 N N . VAL A 1 84 ? 7.240 -15.992 -21.673 1.00 85.31 84 VAL A N 1
ATOM 649 C CA . VAL A 1 84 ? 8.417 -15.136 -21.831 1.00 85.31 84 VAL A CA 1
ATOM 650 C C . VAL A 1 84 ? 9.397 -15.350 -20.684 1.00 85.31 84 VAL A C 1
ATOM 652 O O . VAL A 1 84 ? 9.022 -15.313 -19.515 1.00 85.31 84 VAL A O 1
ATOM 655 N N . VAL A 1 85 ? 10.666 -15.583 -21.024 1.00 86.44 85 VAL A N 1
ATOM 656 C CA . VAL A 1 85 ? 11.738 -15.810 -20.051 1.00 86.44 85 VAL A CA 1
ATOM 657 C C . VAL A 1 85 ? 12.703 -14.636 -20.100 1.00 86.44 85 VAL A C 1
ATOM 659 O O . VAL A 1 85 ? 13.420 -14.445 -21.079 1.00 86.44 85 VAL A O 1
ATOM 662 N N . TYR A 1 86 ? 12.729 -13.870 -19.018 1.00 83.50 86 TYR A N 1
ATOM 663 C CA . TYR A 1 86 ? 13.715 -12.825 -18.773 1.00 83.50 86 TYR A CA 1
ATOM 664 C C . TYR A 1 86 ? 14.587 -13.227 -17.582 1.00 83.50 86 TYR A C 1
ATOM 666 O O . TYR A 1 86 ? 14.136 -14.003 -16.730 1.00 83.50 86 TYR A O 1
ATOM 674 N N . PRO A 1 87 ? 15.813 -12.689 -17.457 1.00 88.69 87 PRO A N 1
ATOM 675 C CA . PRO A 1 87 ? 16.506 -12.695 -16.176 1.00 88.69 87 PRO A CA 1
ATOM 676 C C . PRO A 1 87 ? 15.540 -12.213 -15.081 1.00 88.69 87 PRO A C 1
ATOM 678 O O . PRO A 1 87 ? 14.842 -11.224 -15.269 1.00 88.69 87 PRO A O 1
ATOM 681 N N . GLY A 1 88 ? 15.422 -12.954 -13.979 1.00 88.88 88 GLY A N 1
ATOM 682 C CA . GLY A 1 88 ? 14.532 -12.588 -12.867 1.00 88.88 88 GLY A CA 1
ATOM 683 C C . GLY A 1 88 ? 13.058 -12.901 -13.014 1.00 88.88 88 GLY A C 1
ATOM 684 O O . GLY A 1 88 ? 12.309 -12.650 -12.070 1.00 88.88 88 GLY A O 1
ATOM 685 N N . ALA A 1 89 ? 12.640 -13.492 -14.129 1.00 93.38 89 ALA A N 1
ATOM 686 C CA . ALA A 1 89 ? 11.302 -14.048 -14.232 1.00 93.38 89 ALA A CA 1
ATOM 687 C C . ALA A 1 89 ? 11.089 -15.149 -13.176 1.00 93.38 89 ALA A C 1
ATOM 689 O O . ALA A 1 89 ? 11.998 -15.919 -12.849 1.00 93.38 89 ALA A O 1
ATOM 690 N N . LEU A 1 90 ? 9.867 -15.236 -12.653 1.00 93.81 90 LEU A N 1
ATOM 691 C CA . LEU A 1 90 ? 9.461 -16.261 -11.697 1.00 93.81 90 LEU A CA 1
ATOM 692 C C . LEU A 1 90 ? 8.193 -16.937 -12.214 1.00 93.81 90 LEU A C 1
ATOM 694 O O . LEU A 1 90 ? 7.098 -16.400 -12.084 1.00 93.81 90 LEU A O 1
ATOM 698 N N . GLY A 1 91 ? 8.329 -18.122 -12.811 1.00 93.62 91 GLY A N 1
ATOM 699 C CA . GLY A 1 91 ? 7.198 -18.810 -13.438 1.00 93.62 91 GLY A CA 1
ATOM 700 C C . GLY A 1 91 ? 6.592 -17.974 -14.581 1.00 93.62 91 GLY A C 1
ATOM 701 O O . GLY A 1 91 ? 7.344 -17.547 -15.452 1.00 93.62 91 GLY A O 1
ATOM 702 N N . PRO A 1 92 ? 5.265 -17.731 -14.608 1.00 95.12 92 PRO A N 1
ATOM 703 C CA . PRO A 1 92 ? 4.613 -16.929 -15.649 1.00 95.12 92 PRO A CA 1
ATOM 704 C C . PRO A 1 92 ? 4.729 -15.407 -15.428 1.00 95.12 92 PRO A C 1
ATOM 706 O O . PRO A 1 92 ? 4.053 -14.645 -16.117 1.00 95.12 92 PRO A O 1
ATOM 709 N N . PHE A 1 93 ? 5.524 -14.955 -14.454 1.00 95.69 93 PHE A N 1
ATOM 710 C CA . PHE A 1 93 ? 5.671 -13.541 -14.111 1.00 95.69 93 PHE A CA 1
ATOM 711 C C . PHE A 1 93 ? 7.016 -12.996 -14.594 1.00 95.69 93 PHE A C 1
ATOM 713 O O . PHE A 1 93 ? 8.054 -13.630 -14.397 1.00 95.69 93 PHE A O 1
ATOM 720 N N . SER A 1 94 ? 7.007 -11.791 -15.167 1.00 93.75 94 SER A N 1
ATOM 721 C CA . SER A 1 94 ? 8.202 -11.110 -15.680 1.00 93.75 94 SER A CA 1
ATOM 722 C C . SER A 1 94 ? 9.213 -10.746 -14.591 1.00 93.75 94 SER A C 1
ATOM 724 O O . SER A 1 94 ? 10.382 -10.529 -14.898 1.00 93.75 94 SER A O 1
ATOM 726 N N . ASN A 1 95 ? 8.783 -10.698 -13.327 1.00 94.19 95 ASN A N 1
ATOM 727 C CA . ASN A 1 95 ? 9.625 -10.418 -12.171 1.00 94.19 95 ASN A CA 1
ATOM 728 C C . ASN A 1 95 ? 9.043 -11.044 -10.883 1.00 94.19 95 ASN A C 1
ATOM 730 O O . ASN A 1 95 ? 7.895 -11.500 -10.874 1.00 94.19 95 ASN A O 1
ATOM 734 N N . PRO A 1 96 ? 9.795 -11.079 -9.768 1.00 95.56 96 PRO A N 1
ATOM 735 C CA . PRO A 1 96 ? 9.391 -11.800 -8.561 1.00 95.56 96 PRO A CA 1
ATOM 736 C C . PRO A 1 96 ? 8.427 -11.018 -7.643 1.00 95.56 96 PRO A C 1
ATOM 738 O O . PRO A 1 96 ? 8.242 -11.403 -6.486 1.00 95.56 96 PRO A O 1
ATOM 741 N N . THR A 1 97 ? 7.769 -9.952 -8.121 1.00 95.56 97 THR A N 1
ATOM 742 C CA . THR A 1 97 ? 6.823 -9.134 -7.321 1.00 95.56 97 THR A CA 1
ATOM 743 C C . THR A 1 97 ? 5.615 -9.939 -6.818 1.00 95.56 97 THR A C 1
ATOM 745 O O . THR A 1 97 ? 5.021 -9.604 -5.792 1.00 95.56 97 THR A O 1
ATOM 748 N N . VAL A 1 98 ? 5.302 -11.083 -7.436 1.00 96.75 98 VAL A N 1
ATOM 749 C CA . VAL A 1 98 ? 4.294 -12.030 -6.923 1.00 96.75 98 VAL A CA 1
ATOM 750 C C . VAL A 1 98 ? 4.596 -12.519 -5.495 1.00 96.75 98 VAL A C 1
ATOM 752 O O . VAL A 1 98 ? 3.670 -12.744 -4.714 1.00 96.75 98 VAL A O 1
ATOM 755 N N . ILE A 1 99 ? 5.874 -12.613 -5.102 1.00 97.62 99 ILE A N 1
ATOM 756 C CA . ILE A 1 99 ? 6.272 -12.958 -3.726 1.00 97.62 99 ILE A CA 1
ATOM 757 C C . ILE A 1 99 ? 5.790 -11.871 -2.758 1.00 97.62 99 ILE A C 1
ATOM 759 O O . ILE A 1 99 ? 5.209 -12.163 -1.713 1.00 97.62 99 ILE A O 1
ATOM 763 N N . VAL A 1 100 ? 5.986 -10.607 -3.133 1.00 98.00 100 VAL A N 1
ATOM 764 C CA . VAL A 1 100 ? 5.582 -9.429 -2.355 1.00 98.00 100 VAL A CA 1
ATOM 765 C C . VAL A 1 100 ? 4.058 -9.364 -2.232 1.00 98.00 100 VAL A C 1
ATOM 767 O O . VAL A 1 100 ? 3.544 -9.132 -1.136 1.00 98.00 100 VAL A O 1
ATOM 770 N N . ALA A 1 101 ? 3.327 -9.664 -3.310 1.00 97.56 101 ALA A N 1
ATOM 771 C CA . ALA A 1 101 ? 1.869 -9.800 -3.283 1.00 97.56 101 ALA A CA 1
ATOM 772 C C . ALA A 1 101 ? 1.405 -10.877 -2.290 1.00 97.56 101 ALA A C 1
ATOM 774 O O . ALA A 1 101 ? 0.542 -10.609 -1.450 1.00 97.56 101 ALA A O 1
ATOM 775 N N . GLY A 1 102 ? 2.022 -12.062 -2.323 1.00 97.88 102 GLY A N 1
ATOM 776 C CA . GLY A 1 102 ? 1.735 -13.140 -1.376 1.00 97.88 102 GLY A CA 1
ATOM 777 C C . GLY A 1 102 ? 1.956 -12.719 0.079 1.00 97.88 102 GLY A C 1
ATOM 778 O O . GLY A 1 102 ? 1.086 -12.933 0.925 1.00 97.88 102 GLY A O 1
ATOM 779 N N . LEU A 1 103 ? 3.071 -12.047 0.376 1.00 98.38 103 LEU A N 1
ATOM 780 C CA . LEU A 1 103 ? 3.368 -11.565 1.728 1.00 98.38 103 LEU A CA 1
ATOM 781 C C . LEU A 1 103 ? 2.354 -10.518 2.218 1.00 98.38 103 LEU A C 1
ATOM 783 O O . LEU A 1 103 ? 1.919 -10.588 3.370 1.00 98.38 103 LEU A O 1
ATOM 787 N N . PHE A 1 104 ? 1.903 -9.600 1.355 1.00 98.19 104 PHE A N 1
ATOM 788 C CA . PHE A 1 104 ? 0.837 -8.652 1.702 1.00 98.19 104 PHE A CA 1
ATOM 789 C C . PHE A 1 104 ? -0.504 -9.341 1.979 1.00 98.19 104 PHE A C 1
ATOM 791 O O . PHE A 1 104 ? -1.203 -8.946 2.914 1.00 98.19 104 PHE A O 1
ATOM 798 N N . VAL A 1 105 ? -0.852 -10.392 1.230 1.00 98.12 105 VAL A N 1
ATOM 799 C CA . VAL A 1 105 ? -2.055 -11.202 1.497 1.00 98.12 105 VAL A CA 1
ATOM 800 C C . VAL A 1 105 ? -1.956 -11.880 2.866 1.00 98.12 105 VAL A C 1
ATOM 802 O O . VAL A 1 105 ? -2.913 -11.839 3.641 1.00 98.12 105 VAL A O 1
ATOM 805 N N . VAL A 1 106 ? -0.792 -12.436 3.216 1.00 98.06 106 VAL A N 1
ATOM 806 C CA . VAL A 1 106 ? -0.561 -13.036 4.541 1.00 98.06 106 VAL A CA 1
ATOM 807 C C . VAL A 1 106 ? -0.643 -11.975 5.646 1.00 98.06 106 VAL A C 1
ATOM 809 O O . VAL A 1 106 ? -1.285 -12.206 6.675 1.00 98.06 106 VAL A O 1
ATOM 812 N N . ALA A 1 107 ? -0.063 -10.789 5.439 1.00 97.31 107 ALA A N 1
ATOM 813 C CA . ALA A 1 107 ? -0.177 -9.673 6.378 1.00 97.31 107 ALA A CA 1
ATOM 814 C C . ALA A 1 107 ? -1.640 -9.239 6.570 1.00 97.31 107 ALA A C 1
ATOM 816 O O . ALA A 1 107 ? -2.081 -9.030 7.704 1.00 97.31 107 ALA A O 1
ATOM 817 N N . LEU A 1 108 ? -2.414 -9.148 5.483 1.00 96.19 108 LEU A N 1
ATOM 818 C CA . LEU A 1 108 ? -3.837 -8.815 5.523 1.00 96.19 108 LEU A CA 1
ATOM 819 C C . LEU A 1 108 ? -4.642 -9.883 6.272 1.00 96.19 108 LEU A C 1
ATOM 821 O O . LEU A 1 108 ? -5.460 -9.534 7.122 1.00 96.19 108 LEU A O 1
ATOM 825 N N . ALA A 1 109 ? -4.378 -11.168 6.032 1.00 94.94 109 ALA A N 1
ATOM 826 C CA . ALA A 1 109 ? -5.017 -12.267 6.754 1.00 94.94 109 ALA A CA 1
ATOM 827 C C . ALA A 1 109 ? -4.689 -12.233 8.261 1.00 94.94 109 ALA A C 1
ATOM 829 O O . ALA A 1 109 ? -5.571 -12.404 9.110 1.00 94.94 109 ALA A O 1
ATOM 830 N N . ALA A 1 110 ? -3.438 -11.935 8.623 1.00 93.25 110 ALA A N 1
ATOM 831 C CA . ALA A 1 110 ? -3.043 -11.729 10.014 1.00 93.25 110 ALA A CA 1
ATOM 832 C C . ALA A 1 110 ? -3.792 -10.540 10.646 1.00 93.25 110 ALA A C 1
ATOM 834 O O . ALA A 1 110 ? -4.332 -10.665 11.746 1.00 93.25 110 ALA A O 1
ATOM 835 N N . ALA A 1 111 ? -3.907 -9.409 9.943 1.00 92.81 111 ALA A N 1
ATOM 836 C CA . ALA A 1 111 ? -4.643 -8.240 10.429 1.00 92.81 111 ALA A CA 1
ATOM 837 C C . ALA A 1 111 ? -6.151 -8.522 10.571 1.00 92.81 111 ALA A C 1
ATOM 839 O O . ALA A 1 111 ? -6.762 -8.165 11.581 1.00 92.81 111 ALA A O 1
ATOM 840 N N . ALA A 1 112 ? -6.747 -9.222 9.603 1.00 89.06 112 ALA A N 1
ATOM 841 C CA . ALA A 1 112 ? -8.147 -9.636 9.626 1.00 89.06 112 ALA A CA 1
ATOM 842 C C . ALA A 1 112 ? -8.445 -10.616 10.775 1.00 89.06 112 ALA A C 1
ATOM 844 O O . ALA A 1 112 ? -9.530 -10.591 11.349 1.00 89.06 112 ALA A O 1
ATOM 845 N N . THR A 1 113 ? -7.475 -11.432 11.191 1.00 87.56 113 THR A N 1
ATOM 846 C CA . THR A 1 113 ? -7.600 -12.315 12.368 1.00 87.56 113 THR A CA 1
ATOM 847 C C . THR A 1 113 ? -7.268 -11.622 13.697 1.00 87.56 113 THR A C 1
ATOM 849 O O . THR A 1 113 ? -7.195 -12.280 14.727 1.00 87.56 113 THR A O 1
ATOM 852 N N . GLY A 1 114 ? -7.077 -10.295 13.705 1.00 86.31 114 GLY A N 1
ATOM 853 C CA . GLY A 1 114 ? -6.764 -9.512 14.910 1.00 86.31 114 GLY A CA 1
ATOM 854 C C . GLY A 1 114 ? -5.289 -9.559 15.331 1.00 86.31 114 GLY A C 1
ATOM 855 O O . GLY A 1 114 ? -4.889 -8.876 16.275 1.00 86.31 114 GLY A O 1
ATOM 856 N N . ARG A 1 115 ? -4.436 -10.296 14.606 1.00 89.50 115 ARG A N 1
ATOM 857 C CA . ARG A 1 115 ? -2.997 -10.442 14.879 1.00 89.50 115 ARG A CA 1
ATOM 858 C C . ARG A 1 115 ? -2.192 -9.262 14.320 1.00 89.50 115 ARG A C 1
ATOM 860 O O . ARG A 1 115 ? -1.299 -9.439 13.492 1.00 89.50 115 ARG A O 1
ATOM 867 N N . ASN A 1 116 ? -2.474 -8.040 14.782 1.00 89.50 116 ASN A N 1
ATOM 868 C CA . ASN A 1 116 ? -1.829 -6.832 14.239 1.00 89.50 116 ASN A CA 1
ATOM 869 C C . ASN A 1 116 ? -0.303 -6.846 14.361 1.00 89.50 116 ASN A C 1
ATOM 871 O O . ASN A 1 116 ? 0.374 -6.341 13.475 1.00 89.50 116 ASN A O 1
ATOM 875 N N . ALA A 1 117 ? 0.246 -7.373 15.461 1.00 89.00 117 ALA A N 1
ATOM 876 C CA . ALA A 1 117 ? 1.695 -7.414 15.651 1.00 89.00 117 ALA A CA 1
ATOM 877 C C . ALA A 1 117 ? 2.364 -8.258 14.556 1.00 89.00 117 ALA A C 1
ATOM 879 O O . ALA A 1 117 ? 3.301 -7.791 13.916 1.00 89.00 117 ALA A O 1
ATOM 880 N N . ALA A 1 118 ? 1.818 -9.446 14.277 1.00 93.50 118 ALA A N 1
ATOM 881 C CA . ALA A 1 118 ? 2.273 -10.290 13.178 1.00 93.50 118 ALA A CA 1
ATOM 882 C C . ALA A 1 118 ? 2.103 -9.579 11.828 1.00 93.50 118 ALA A C 1
ATOM 884 O O . ALA A 1 118 ? 3.060 -9.493 11.069 1.00 93.50 118 ALA A O 1
ATOM 885 N N . ALA A 1 119 ? 0.933 -8.987 11.563 1.00 94.94 119 ALA A N 1
ATOM 886 C CA . ALA A 1 119 ? 0.682 -8.251 10.323 1.00 94.94 119 ALA A CA 1
ATOM 887 C C . ALA A 1 119 ? 1.714 -7.138 10.070 1.00 94.94 119 ALA A C 1
ATOM 889 O O . ALA A 1 119 ? 2.181 -6.977 8.948 1.00 94.94 119 ALA A O 1
ATOM 890 N N . ARG A 1 120 ? 2.115 -6.403 11.115 1.00 94.12 120 ARG A N 1
ATOM 891 C CA . ARG A 1 120 ? 3.141 -5.354 11.023 1.00 94.12 120 ARG A CA 1
ATOM 892 C C . ARG A 1 120 ? 4.517 -5.903 10.690 1.00 94.12 120 ARG A C 1
ATOM 894 O O . ARG A 1 120 ? 5.184 -5.355 9.822 1.00 94.12 120 ARG A O 1
ATOM 901 N N . TRP A 1 121 ? 4.938 -6.966 11.370 1.00 96.31 121 TRP A N 1
ATOM 902 C CA . TRP A 1 121 ? 6.232 -7.588 11.099 1.00 96.31 121 TRP A CA 1
ATOM 903 C C . TRP A 1 121 ? 6.288 -8.184 9.697 1.00 96.31 121 TRP A C 1
ATOM 905 O O . TRP A 1 121 ? 7.281 -7.999 9.002 1.00 96.31 121 TRP A O 1
ATOM 915 N N . ILE A 1 122 ? 5.201 -8.811 9.247 1.00 97.62 122 ILE A N 1
ATOM 916 C CA . ILE A 1 122 ? 5.094 -9.331 7.882 1.00 97.62 122 ILE A CA 1
ATOM 917 C C . ILE A 1 122 ? 5.118 -8.175 6.877 1.00 97.62 122 ILE A C 1
ATOM 919 O O . ILE A 1 122 ? 5.852 -8.253 5.898 1.00 97.62 122 ILE A O 1
ATOM 923 N N . ALA A 1 123 ? 4.413 -7.067 7.133 1.00 96.88 123 ALA A N 1
ATOM 924 C CA . ALA A 1 123 ? 4.468 -5.876 6.283 1.00 96.88 123 ALA A CA 1
ATOM 925 C C . ALA A 1 123 ? 5.887 -5.281 6.198 1.00 96.88 123 ALA A C 1
ATOM 927 O O . ALA A 1 123 ? 6.336 -4.941 5.108 1.00 96.88 123 ALA A O 1
ATOM 928 N N . LEU A 1 124 ? 6.631 -5.212 7.309 1.00 96.88 124 LEU A N 1
ATOM 929 C CA . LEU A 1 124 ? 8.035 -4.776 7.306 1.00 96.88 124 LEU A CA 1
ATOM 930 C C . LEU A 1 124 ? 8.945 -5.744 6.545 1.00 96.88 124 LEU A C 1
ATOM 932 O O . LEU A 1 124 ? 9.789 -5.301 5.769 1.00 96.88 124 LEU A O 1
ATOM 936 N N . GLY A 1 125 ? 8.748 -7.052 6.723 1.00 98.06 125 GLY A N 1
ATOM 937 C CA . GLY A 1 125 ? 9.431 -8.069 5.926 1.00 98.06 125 GLY A CA 1
ATOM 938 C C . GLY A 1 125 ? 9.152 -7.882 4.436 1.00 98.06 125 GLY A C 1
ATOM 939 O O . GLY A 1 125 ? 10.074 -7.890 3.633 1.00 98.06 125 GLY A O 1
ATOM 940 N N . THR A 1 126 ? 7.901 -7.583 4.085 1.00 97.88 126 THR A N 1
ATOM 941 C CA . THR A 1 126 ? 7.473 -7.318 2.707 1.00 97.88 126 THR A CA 1
ATOM 942 C C . THR A 1 126 ? 8.148 -6.074 2.122 1.00 97.88 126 THR A C 1
ATOM 944 O O . THR A 1 126 ? 8.601 -6.104 0.981 1.00 97.88 126 THR A O 1
ATOM 947 N N . VAL A 1 127 ? 8.282 -4.998 2.910 1.00 97.75 127 VAL A N 1
ATOM 948 C CA . VAL A 1 127 ? 9.043 -3.792 2.532 1.00 97.75 127 VAL A CA 1
ATOM 949 C C . VAL A 1 127 ? 10.504 -4.138 2.252 1.00 97.75 127 VAL A C 1
ATOM 951 O O . VAL A 1 127 ? 11.037 -3.747 1.215 1.00 97.75 127 VAL A O 1
ATOM 954 N N . ALA A 1 128 ? 11.145 -4.890 3.148 1.00 98.00 128 ALA A N 1
ATOM 955 C CA . ALA A 1 128 ? 12.531 -5.308 2.970 1.00 98.00 128 ALA A CA 1
ATOM 956 C C . ALA A 1 128 ? 12.701 -6.188 1.721 1.00 98.00 128 ALA A C 1
ATOM 958 O O . ALA A 1 128 ? 13.628 -5.968 0.943 1.00 98.00 128 ALA A O 1
ATOM 959 N N . THR A 1 129 ? 11.778 -7.126 1.481 1.00 97.81 129 THR A N 1
ATOM 960 C CA . THR A 1 129 ? 11.755 -7.953 0.269 1.00 97.81 129 THR A CA 1
ATOM 961 C C . THR A 1 129 ? 11.622 -7.093 -0.983 1.00 97.81 129 THR A C 1
ATOM 963 O O . THR A 1 129 ? 12.436 -7.241 -1.886 1.00 97.81 129 THR A O 1
ATOM 966 N N . GLN A 1 130 ? 10.672 -6.153 -1.037 1.00 97.50 130 GLN A N 1
ATOM 967 C CA . GLN A 1 130 ? 10.494 -5.273 -2.197 1.00 97.50 130 GLN A CA 1
ATOM 968 C C . GLN A 1 130 ? 11.754 -4.450 -2.494 1.00 97.50 130 GLN A C 1
ATOM 970 O O . GLN A 1 130 ? 12.185 -4.368 -3.645 1.00 97.50 130 GLN A O 1
ATOM 975 N N . LEU A 1 131 ? 12.362 -3.848 -1.468 1.00 96.56 131 LEU A N 1
ATOM 976 C CA . LEU A 1 131 ? 13.588 -3.065 -1.627 1.00 96.56 131 LEU A CA 1
ATOM 977 C C . LEU A 1 131 ? 14.753 -3.937 -2.105 1.00 96.56 131 LEU A C 1
ATOM 979 O O . LEU A 1 131 ? 15.492 -3.530 -2.997 1.00 96.56 131 LEU A O 1
ATOM 983 N N . CYS A 1 132 ? 14.882 -5.151 -1.566 1.00 97.12 132 CYS A N 1
ATOM 984 C CA . CYS A 1 132 ? 15.883 -6.118 -2.002 1.00 97.12 132 CYS A CA 1
ATOM 985 C C . CYS A 1 132 ? 15.675 -6.520 -3.469 1.00 97.12 132 CYS A C 1
ATOM 987 O O . CYS A 1 132 ? 16.622 -6.469 -4.246 1.00 97.12 132 CYS A O 1
ATOM 989 N N . LEU A 1 133 ? 14.442 -6.831 -3.882 1.00 95.50 133 LEU A N 1
ATOM 990 C CA . LEU A 1 133 ? 14.121 -7.159 -5.275 1.00 95.50 133 LEU A CA 1
ATOM 991 C C . LEU A 1 133 ? 14.409 -5.994 -6.227 1.00 95.50 133 LEU A C 1
ATOM 993 O O . LEU A 1 133 ? 14.943 -6.210 -7.312 1.00 95.50 133 LEU A O 1
ATOM 997 N N . SER A 1 134 ? 14.099 -4.766 -5.809 1.00 95.12 134 SER A N 1
ATOM 998 C CA . SER A 1 134 ? 14.374 -3.552 -6.587 1.00 95.12 134 SER A CA 1
ATOM 999 C C . SER A 1 134 ? 15.881 -3.308 -6.731 1.00 95.12 134 SER A C 1
ATOM 1001 O O . SER A 1 134 ? 16.359 -2.971 -7.811 1.00 95.12 134 SER A O 1
ATOM 1003 N N . LEU A 1 135 ? 16.648 -3.536 -5.661 1.00 94.62 135 LEU A N 1
ATOM 1004 C CA . LEU A 1 135 ? 18.106 -3.425 -5.675 1.00 94.62 135 LEU A CA 1
ATOM 1005 C C . LEU A 1 135 ? 18.745 -4.500 -6.560 1.00 94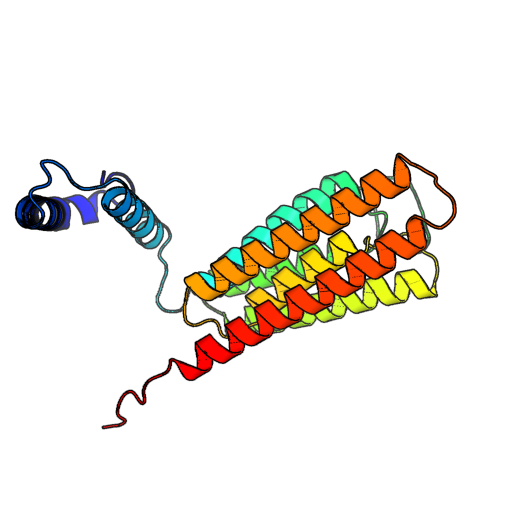.62 135 LEU A C 1
ATOM 1007 O O . LEU A 1 135 ? 19.592 -4.182 -7.388 1.00 94.62 135 LEU A O 1
ATOM 1011 N N . LEU A 1 136 ? 18.326 -5.760 -6.415 1.00 94.75 136 LEU A N 1
ATOM 1012 C CA . LEU A 1 136 ? 18.789 -6.855 -7.267 1.00 94.75 136 LEU A CA 1
ATOM 1013 C C . LEU A 1 136 ? 18.458 -6.570 -8.735 1.00 94.75 136 LEU A C 1
ATOM 1015 O O . LEU A 1 136 ? 19.295 -6.807 -9.600 1.00 94.75 136 LEU A O 1
ATOM 1019 N N . ALA A 1 137 ? 17.295 -5.979 -9.016 1.00 94.50 137 ALA A N 1
ATOM 1020 C CA . ALA A 1 137 ? 16.952 -5.572 -10.370 1.00 94.50 137 ALA A CA 1
ATOM 1021 C C . ALA A 1 137 ? 17.904 -4.554 -10.968 1.00 94.50 137 ALA A C 1
ATOM 1023 O O . ALA A 1 137 ? 18.369 -4.743 -12.090 1.00 94.50 137 ALA A O 1
ATOM 1024 N N . ALA A 1 138 ? 18.230 -3.518 -10.202 1.00 92.81 138 ALA A N 1
ATOM 1025 C CA . ALA A 1 138 ? 19.187 -2.514 -10.627 1.00 92.81 138 ALA A CA 1
ATOM 1026 C C . ALA A 1 138 ? 20.594 -3.107 -10.823 1.00 92.81 138 ALA A C 1
ATOM 1028 O O . ALA A 1 138 ? 21.264 -2.776 -11.795 1.00 92.81 138 ALA A O 1
ATOM 1029 N N . LEU A 1 139 ? 21.032 -4.004 -9.930 1.00 94.81 139 LEU A N 1
ATOM 1030 C CA . LEU A 1 139 ? 22.370 -4.605 -9.979 1.00 94.81 139 LEU A CA 1
ATOM 1031 C C . LEU A 1 139 ? 22.548 -5.596 -11.134 1.00 94.81 139 LEU A C 1
ATOM 1033 O O . LEU A 1 139 ? 23.612 -5.633 -11.746 1.00 94.81 139 LEU A O 1
ATOM 1037 N N . PHE A 1 140 ? 21.528 -6.404 -11.419 1.00 94.00 140 PHE A N 1
ATOM 1038 C CA . PHE A 1 140 ? 21.587 -7.454 -12.439 1.00 94.00 140 PHE A CA 1
ATOM 1039 C C . PHE A 1 140 ? 20.955 -7.044 -13.776 1.00 94.00 140 PHE A C 1
ATOM 1041 O O . PHE A 1 140 ? 20.927 -7.848 -14.705 1.00 94.00 140 PHE A O 1
ATOM 1048 N N . GLY A 1 141 ? 20.456 -5.809 -13.886 1.00 90.88 141 GLY A N 1
ATOM 1049 C CA . GLY A 1 141 ? 19.885 -5.264 -15.119 1.00 90.88 141 GLY A CA 1
ATOM 1050 C C . GLY A 1 141 ? 18.635 -6.000 -15.603 1.00 90.88 141 GLY A C 1
ATOM 1051 O O . GLY A 1 141 ? 18.362 -6.020 -16.802 1.00 90.88 141 GLY A O 1
ATOM 1052 N N . TRP A 1 142 ? 17.894 -6.645 -14.699 1.00 91.81 142 TRP A N 1
AT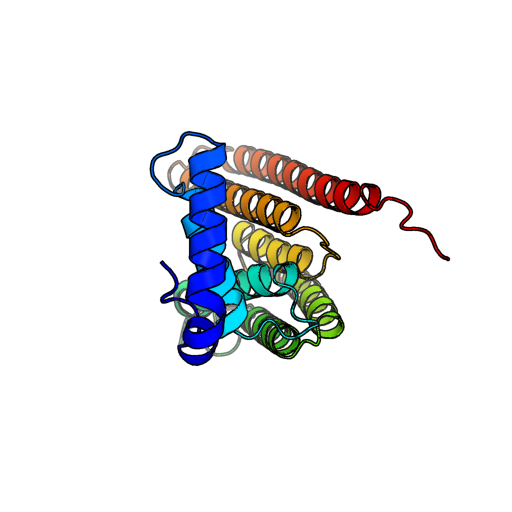OM 1053 C CA . TRP A 1 142 ? 16.683 -7.374 -15.057 1.00 91.81 142 TRP A CA 1
ATOM 1054 C C . TRP A 1 142 ? 15.426 -6.497 -14.971 1.00 91.81 142 TRP A C 1
ATOM 1056 O O . TRP A 1 142 ? 15.459 -5.400 -14.408 1.00 91.81 142 TRP A O 1
ATOM 1066 N N . LEU A 1 143 ? 14.294 -6.976 -15.492 1.00 88.75 143 LEU A N 1
ATOM 1067 C CA . LEU A 1 143 ? 13.049 -6.202 -15.560 1.00 88.75 143 LEU A CA 1
ATOM 1068 C C . LEU A 1 143 ? 12.345 -6.119 -14.190 1.00 88.75 143 LEU A C 1
ATOM 1070 O O . LEU A 1 143 ? 11.364 -6.805 -13.929 1.00 88.75 143 LEU A O 1
ATOM 1074 N N . GLY A 1 144 ? 12.872 -5.302 -13.280 1.00 90.75 144 GLY A N 1
ATOM 1075 C CA . GLY A 1 144 ? 12.333 -5.127 -11.930 1.00 90.75 144 GLY A CA 1
ATOM 1076 C C . GLY A 1 144 ? 11.066 -4.267 -11.843 1.00 90.75 144 GLY A C 1
ATOM 1077 O O . GLY A 1 144 ? 10.638 -3.669 -12.831 1.00 90.75 144 GLY A O 1
ATOM 1078 N N . PRO A 1 145 ? 10.471 -4.167 -10.640 1.00 91.50 145 PRO A N 1
ATOM 1079 C CA . PRO A 1 145 ? 9.399 -3.214 -10.379 1.00 91.50 145 PRO A CA 1
ATOM 1080 C C . PRO A 1 145 ? 9.895 -1.783 -10.623 1.00 91.50 145 PRO A C 1
ATOM 1082 O O . PRO A 1 145 ? 10.994 -1.415 -10.204 1.00 91.50 145 PRO A O 1
ATOM 1085 N N . SER A 1 146 ? 9.071 -0.963 -11.276 1.00 90.94 146 SER A N 1
ATOM 1086 C CA . SER A 1 146 ? 9.401 0.442 -11.522 1.00 90.94 146 SER A CA 1
ATOM 1087 C C . SER A 1 146 ? 9.531 1.227 -10.210 1.00 90.94 146 SER A C 1
ATOM 1089 O O . SER A 1 146 ? 9.052 0.805 -9.147 1.00 90.94 146 SER A O 1
ATOM 1091 N N . LEU A 1 147 ? 10.176 2.395 -10.272 1.00 89.62 147 LEU A N 1
ATOM 1092 C CA . LEU A 1 147 ? 10.336 3.261 -9.106 1.00 89.62 147 LEU A CA 1
ATOM 1093 C C . LEU A 1 147 ? 8.978 3.687 -8.498 1.00 89.62 147 LEU A C 1
ATOM 1095 O O . LEU A 1 147 ? 8.828 3.519 -7.284 1.00 89.62 147 LEU A O 1
ATOM 1099 N N . PRO A 1 148 ? 7.964 4.143 -9.271 1.00 90.75 148 PRO A N 1
ATOM 1100 C CA . PRO A 1 148 ? 6.646 4.462 -8.713 1.00 90.75 148 PRO A CA 1
ATOM 1101 C C . PRO A 1 148 ? 5.985 3.261 -8.025 1.00 90.75 148 PRO A C 1
ATOM 1103 O O . PRO A 1 148 ? 5.469 3.393 -6.913 1.00 90.75 148 PRO A O 1
ATOM 1106 N N . THR A 1 149 ? 6.044 2.078 -8.646 1.00 92.56 149 THR A N 1
ATOM 1107 C CA . THR A 1 149 ? 5.493 0.835 -8.085 1.00 92.56 149 THR A CA 1
ATOM 1108 C C . THR A 1 149 ? 6.179 0.483 -6.767 1.00 92.56 149 THR A C 1
ATOM 1110 O O . THR A 1 149 ? 5.513 0.218 -5.765 1.00 92.56 149 THR A O 1
ATOM 1113 N N . THR A 1 150 ? 7.508 0.569 -6.720 1.00 94.81 150 THR A N 1
ATOM 1114 C CA . THR A 1 150 ? 8.297 0.318 -5.508 1.00 94.81 150 THR A CA 1
ATOM 1115 C C . THR A 1 150 ? 7.947 1.292 -4.388 1.00 94.81 150 THR A C 1
ATOM 1117 O O . THR A 1 150 ? 7.710 0.858 -3.261 1.00 94.81 150 THR A O 1
ATOM 1120 N N . VAL A 1 151 ? 7.854 2.591 -4.688 1.00 92.69 151 VAL A N 1
ATOM 1121 C CA . VAL A 1 151 ? 7.459 3.624 -3.718 1.00 92.69 151 VAL A CA 1
ATOM 1122 C C . VAL A 1 151 ? 6.073 3.339 -3.147 1.00 92.69 151 VAL A C 1
ATOM 1124 O O . VAL A 1 151 ? 5.886 3.416 -1.932 1.00 92.69 151 VAL A O 1
ATOM 1127 N N . LEU A 1 152 ? 5.111 2.968 -3.993 1.00 94.12 152 LEU A N 1
ATOM 1128 C CA . LEU A 1 152 ? 3.744 2.694 -3.566 1.00 94.12 152 LEU A CA 1
ATOM 1129 C C . LEU A 1 152 ? 3.662 1.450 -2.664 1.00 94.12 152 LEU A C 1
ATOM 1131 O O . LEU A 1 152 ? 3.090 1.514 -1.574 1.00 94.12 152 LEU A O 1
ATOM 1135 N N . ILE A 1 153 ? 4.293 0.345 -3.074 1.00 95.94 153 ILE A N 1
ATOM 1136 C CA . ILE A 1 153 ? 4.351 -0.911 -2.308 1.00 95.94 153 ILE A CA 1
ATOM 1137 C C . ILE A 1 153 ? 5.026 -0.685 -0.948 1.00 95.94 153 ILE A C 1
ATOM 1139 O O . ILE A 1 153 ? 4.480 -1.056 0.097 1.00 95.94 153 ILE A O 1
ATOM 1143 N N . VAL A 1 154 ? 6.198 -0.039 -0.943 1.00 96.50 154 VAL A N 1
ATOM 1144 C CA . VAL A 1 154 ? 6.942 0.273 0.286 1.00 96.50 154 VAL A CA 1
ATOM 1145 C C . VAL A 1 154 ? 6.128 1.202 1.181 1.00 96.50 154 VAL A C 1
ATOM 1147 O O . VAL A 1 154 ? 6.018 0.959 2.384 1.00 96.50 154 VAL A O 1
ATOM 1150 N N . GLY A 1 155 ? 5.504 2.228 0.603 1.00 94.31 155 GLY A N 1
ATOM 1151 C CA . GLY A 1 155 ? 4.657 3.171 1.318 1.00 94.31 155 GLY A CA 1
ATOM 1152 C C . GLY A 1 155 ? 3.494 2.486 2.031 1.00 94.31 155 GLY A C 1
ATOM 1153 O O . GLY A 1 155 ? 3.300 2.713 3.226 1.00 94.31 155 GLY A O 1
ATOM 1154 N N . PHE A 1 156 ? 2.761 1.593 1.358 1.00 96.44 156 PHE A N 1
ATOM 1155 C CA . PHE A 1 156 ? 1.684 0.846 2.009 1.00 96.44 156 PHE A CA 1
ATOM 1156 C C . PHE A 1 156 ? 2.195 -0.040 3.144 1.00 96.44 156 PHE A C 1
ATOM 1158 O O . PHE A 1 156 ? 1.588 -0.059 4.216 1.00 96.44 156 PHE A O 1
ATOM 1165 N N . GLY A 1 157 ? 3.317 -0.738 2.945 1.00 96.12 157 GLY A N 1
ATOM 1166 C CA . GLY A 1 157 ? 3.916 -1.592 3.970 1.00 96.12 157 GLY A CA 1
ATOM 1167 C C . GLY A 1 157 ? 4.363 -0.808 5.205 1.00 96.12 157 GLY A C 1
ATOM 1168 O O . GLY A 1 157 ? 4.034 -1.185 6.331 1.00 96.12 157 GLY A O 1
ATOM 1169 N N . VAL A 1 158 ? 5.032 0.334 5.011 1.00 94.94 158 VAL A N 1
ATOM 1170 C CA . VAL A 1 158 ? 5.456 1.231 6.100 1.00 94.94 158 VAL A CA 1
ATOM 1171 C C . VAL A 1 158 ? 4.247 1.818 6.826 1.00 94.94 158 VAL A C 1
ATOM 1173 O O . VAL A 1 158 ? 4.193 1.781 8.057 1.00 94.94 158 VAL A O 1
ATOM 1176 N N . ILE A 1 159 ? 3.243 2.316 6.096 1.00 93.44 159 ILE A N 1
ATOM 1177 C CA . ILE A 1 159 ? 2.018 2.847 6.704 1.00 93.44 159 ILE A CA 1
ATOM 1178 C C . ILE A 1 159 ? 1.297 1.738 7.485 1.00 93.44 159 ILE A C 1
ATOM 1180 O O . ILE A 1 159 ? 0.892 1.979 8.617 1.00 93.44 159 ILE A O 1
ATOM 1184 N N . ALA A 1 160 ? 1.183 0.515 6.967 1.00 93.50 160 ALA A N 1
ATOM 1185 C CA . ALA A 1 160 ? 0.580 -0.600 7.703 1.00 93.50 160 ALA A CA 1
ATOM 1186 C C . ALA A 1 160 ? 1.378 -0.982 8.967 1.00 93.50 160 ALA A C 1
ATOM 1188 O O . ALA A 1 160 ? 0.795 -1.314 10.006 1.00 93.50 160 ALA A O 1
ATOM 1189 N N . ALA A 1 161 ? 2.710 -0.912 8.901 1.00 93.44 161 ALA A N 1
ATOM 1190 C CA . ALA A 1 161 ? 3.605 -1.245 10.003 1.00 93.44 161 ALA A CA 1
ATOM 1191 C C . ALA A 1 161 ? 3.570 -0.221 11.151 1.00 93.44 161 ALA A C 1
ATOM 1193 O O . ALA A 1 161 ? 3.772 -0.577 12.317 1.00 93.44 161 ALA A O 1
ATOM 1194 N N . LEU A 1 162 ? 3.306 1.051 10.848 1.00 89.88 162 LEU A N 1
ATOM 1195 C CA . LEU A 1 162 ? 3.406 2.130 11.826 1.00 89.88 162 LEU A CA 1
ATOM 1196 C C . LEU A 1 162 ? 2.318 2.058 12.922 1.00 89.88 162 LEU A C 1
ATOM 1198 O O . LEU A 1 162 ? 1.171 1.655 12.686 1.00 89.88 162 LEU A O 1
ATOM 1202 N N . PRO A 1 163 ? 2.649 2.465 14.166 1.00 83.38 163 PRO A N 1
ATOM 1203 C CA . PRO A 1 163 ? 1.736 2.490 15.303 1.00 83.38 163 PRO A CA 1
ATOM 1204 C C . PRO A 1 163 ? 0.739 3.652 15.264 1.00 83.38 163 PRO A C 1
ATOM 1206 O O . PRO A 1 163 ? 0.622 4.395 16.234 1.00 83.38 163 PRO A O 1
ATOM 1209 N N . TRP A 1 164 ? -0.011 3.802 14.170 1.00 79.25 164 TRP A N 1
ATOM 1210 C CA . TRP A 1 164 ? -1.062 4.813 14.083 1.00 79.25 164 TRP A CA 1
ATOM 1211 C C . TRP A 1 164 ? -2.115 4.598 15.172 1.00 79.25 164 TRP A C 1
ATOM 1213 O O . TRP A 1 164 ? -2.623 3.486 15.364 1.00 79.25 164 TRP A O 1
ATOM 1223 N N . ARG A 1 165 ? -2.438 5.679 15.885 1.00 73.56 165 ARG A N 1
ATOM 1224 C CA . ARG A 1 165 ? -3.513 5.715 16.885 1.00 73.56 165 ARG A CA 1
ATOM 1225 C C . ARG A 1 165 ? -4.758 6.432 16.370 1.00 73.56 165 ARG A C 1
ATOM 1227 O O . ARG A 1 165 ? -5.853 6.123 16.824 1.00 73.56 165 ARG A O 1
ATOM 1234 N N . THR A 1 166 ? -4.608 7.330 15.394 1.00 76.38 166 THR A N 1
ATOM 1235 C CA . THR A 1 166 ? -5.718 8.088 14.809 1.00 76.38 166 THR A CA 1
ATOM 1236 C C . THR A 1 166 ? -5.952 7.683 13.349 1.00 76.38 166 THR A C 1
ATOM 1238 O O . THR A 1 166 ? -4.994 7.588 12.578 1.00 76.38 166 THR A O 1
ATOM 1241 N N . PRO A 1 167 ? -7.214 7.468 12.929 1.00 78.00 167 P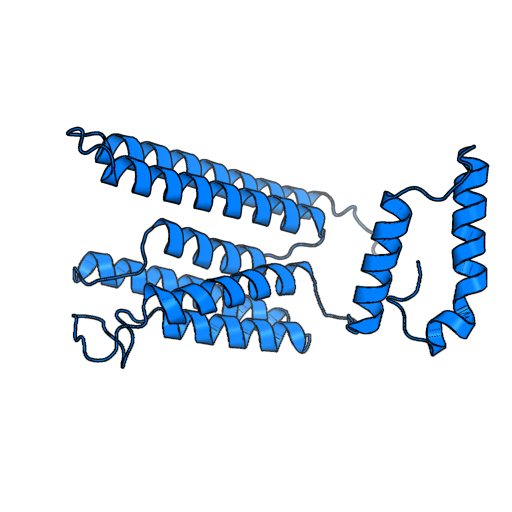RO A N 1
ATOM 1242 C CA . PRO A 1 167 ? -7.534 7.152 11.536 1.00 78.00 167 PRO A CA 1
ATOM 1243 C C . PRO A 1 167 ? -7.192 8.312 10.590 1.00 78.00 167 PRO A C 1
ATOM 1245 O O . PRO A 1 167 ? -6.839 8.078 9.438 1.00 78.00 167 PRO A O 1
ATOM 1248 N N . LEU A 1 168 ? -7.229 9.553 11.090 1.00 78.75 168 LEU A N 1
ATOM 1249 C CA . LEU A 1 168 ? -6.873 10.750 10.330 1.00 78.75 168 LEU A CA 1
ATOM 1250 C C . LEU A 1 168 ? -5.407 10.730 9.871 1.00 78.75 168 LEU A C 1
ATOM 1252 O O . LEU A 1 168 ? -5.139 11.004 8.707 1.00 78.75 168 LEU A O 1
ATOM 1256 N N . ALA A 1 169 ? -4.461 10.363 10.745 1.00 78.81 169 ALA A N 1
ATOM 1257 C CA . ALA A 1 169 ? -3.040 10.325 10.390 1.00 78.81 169 ALA A CA 1
ATOM 1258 C C . ALA A 1 169 ? -2.743 9.261 9.321 1.00 78.81 169 ALA A C 1
ATOM 1260 O O . ALA A 1 169 ? -1.961 9.504 8.401 1.00 78.81 169 ALA A O 1
ATOM 1261 N N . THR A 1 170 ? -3.411 8.106 9.403 1.00 84.56 170 THR A N 1
ATOM 1262 C CA . THR A 1 170 ? -3.349 7.081 8.355 1.00 84.56 170 THR A CA 1
ATOM 1263 C C . THR A 1 170 ? -3.945 7.596 7.048 1.00 84.56 170 THR A C 1
ATOM 1265 O O . THR A 1 170 ? -3.320 7.436 6.007 1.00 84.56 170 THR A O 1
ATOM 1268 N N . GLY A 1 171 ? -5.108 8.253 7.099 1.00 84.12 171 GLY A N 1
ATOM 1269 C CA . GLY A 1 171 ? -5.749 8.848 5.926 1.00 84.12 171 GLY A CA 1
ATOM 1270 C C . GLY A 1 171 ? -4.858 9.875 5.227 1.00 84.12 171 GLY A C 1
ATOM 1271 O O . GLY A 1 171 ? -4.636 9.763 4.029 1.00 84.12 171 GLY A O 1
ATOM 1272 N N . ILE A 1 172 ? -4.272 10.814 5.976 1.00 83.81 172 ILE A N 1
ATOM 1273 C CA . ILE A 1 172 ? -3.339 11.820 5.439 1.00 83.81 172 ILE A CA 1
ATOM 1274 C C . ILE A 1 172 ? -2.126 11.146 4.790 1.00 83.81 172 ILE A C 1
ATOM 1276 O O . ILE A 1 172 ? -1.730 11.517 3.689 1.00 83.81 172 ILE A O 1
ATOM 1280 N N . SER A 1 173 ? -1.557 10.135 5.452 1.00 83.75 173 SER A N 1
ATOM 1281 C CA . SER A 1 173 ? -0.374 9.425 4.954 1.00 83.75 173 SER A CA 1
ATOM 1282 C C . SER A 1 173 ? -0.676 8.641 3.672 1.00 83.75 173 SER A C 1
ATOM 1284 O O . SER A 1 173 ? 0.132 8.646 2.748 1.00 83.75 173 SER A O 1
ATOM 1286 N N . LEU A 1 174 ? -1.852 8.010 3.588 1.00 89.19 174 LEU A N 1
ATOM 1287 C CA . LEU A 1 174 ? -2.327 7.331 2.380 1.00 89.19 174 LEU A CA 1
ATOM 1288 C C . LEU A 1 174 ? -2.571 8.315 1.236 1.00 89.19 174 LEU A C 1
ATOM 1290 O O . LEU A 1 174 ? -2.116 8.070 0.124 1.00 89.19 174 LEU A O 1
ATOM 1294 N N . SER A 1 175 ? -3.231 9.442 1.503 1.00 87.62 175 SER A N 1
ATOM 1295 C CA . SER A 1 175 ? -3.451 10.481 0.493 1.00 87.62 175 SER A CA 1
ATOM 1296 C C . SER A 1 175 ? -2.133 11.051 -0.031 1.00 87.62 175 SER A C 1
ATOM 1298 O O . SER A 1 175 ? -1.976 11.206 -1.239 1.00 87.62 175 SER A O 1
ATOM 1300 N N . ALA A 1 176 ? -1.165 11.311 0.853 1.00 85.25 176 ALA A N 1
ATOM 1301 C CA . ALA A 1 176 ? 0.161 11.787 0.465 1.00 85.25 176 ALA A CA 1
ATOM 1302 C C . ALA A 1 176 ? 0.911 10.760 -0.398 1.00 85.25 176 ALA A C 1
ATOM 1304 O O . ALA A 1 176 ? 1.513 11.126 -1.405 1.00 85.25 176 ALA A O 1
ATOM 1305 N N . LEU A 1 177 ? 0.831 9.473 -0.046 1.00 89.50 177 LEU A N 1
ATOM 1306 C CA . LEU A 1 177 ? 1.429 8.391 -0.826 1.00 89.50 177 LEU A CA 1
ATOM 1307 C C . LEU A 1 177 ? 0.795 8.260 -2.220 1.00 89.50 177 LEU A C 1
ATOM 1309 O O . LEU A 1 177 ? 1.510 8.124 -3.208 1.00 89.50 177 LEU A O 1
ATOM 1313 N N . LEU A 1 178 ? -0.534 8.323 -2.314 1.00 91.00 178 LEU A N 1
ATOM 1314 C CA . LEU A 1 178 ? -1.248 8.246 -3.592 1.00 91.00 178 LEU A CA 1
ATOM 1315 C C . LEU A 1 178 ? -0.962 9.459 -4.487 1.00 91.00 178 LEU A C 1
ATOM 1317 O O . LEU A 1 178 ? -0.809 9.307 -5.700 1.00 91.00 178 LEU A O 1
ATOM 1321 N N . ALA A 1 179 ? -0.850 10.653 -3.899 1.00 86.94 179 ALA A N 1
ATOM 1322 C CA . ALA A 1 179 ? -0.450 11.859 -4.616 1.00 86.94 179 ALA A CA 1
ATOM 1323 C C . ALA A 1 179 ? 0.988 11.748 -5.148 1.00 86.94 179 ALA A C 1
ATOM 1325 O O . ALA A 1 179 ? 1.229 12.061 -6.311 1.00 86.94 179 ALA A O 1
ATOM 1326 N N . LEU A 1 180 ? 1.918 11.236 -4.331 1.00 86.50 180 LEU A N 1
ATOM 1327 C CA . LEU A 1 180 ? 3.295 10.961 -4.744 1.00 86.50 180 LEU A CA 1
ATOM 1328 C C . LEU A 1 180 ? 3.346 9.970 -5.908 1.00 86.50 180 LEU A C 1
ATOM 1330 O O . LEU A 1 180 ? 3.989 10.244 -6.914 1.00 86.50 180 LEU A O 1
ATOM 1334 N N . PHE A 1 181 ? 2.641 8.845 -5.791 1.00 88.75 181 PHE A N 1
ATOM 1335 C CA . PHE A 1 181 ? 2.571 7.846 -6.853 1.00 88.75 181 PHE A CA 1
ATOM 1336 C C . PHE A 1 181 ? 2.033 8.443 -8.157 1.00 88.75 181 PHE A C 1
ATOM 1338 O O . PHE A 1 181 ? 2.640 8.264 -9.209 1.00 88.75 181 PHE A O 1
ATOM 1345 N N . SER A 1 182 ? 0.937 9.204 -8.079 1.00 87.19 182 SER A N 1
ATOM 1346 C CA . SER A 1 182 ? 0.340 9.863 -9.245 1.00 87.19 182 SER A CA 1
ATOM 1347 C C . SER A 1 182 ? 1.312 10.853 -9.889 1.00 87.19 182 SER A C 1
ATOM 1349 O O . SER A 1 182 ? 1.447 10.873 -11.108 1.00 87.19 182 SER A O 1
ATOM 1351 N N . TYR A 1 183 ? 2.029 11.637 -9.080 1.00 87.19 183 TYR A N 1
ATOM 1352 C CA . TYR A 1 183 ? 3.051 12.568 -9.558 1.00 87.19 183 TYR A CA 1
ATOM 1353 C C . TYR A 1 183 ? 4.190 11.848 -10.289 1.00 87.19 183 TYR A C 1
ATOM 1355 O O . TYR A 1 183 ? 4.558 12.248 -11.392 1.00 87.19 183 TYR A O 1
ATOM 1363 N N . MET A 1 184 ? 4.717 10.765 -9.710 1.00 87.06 184 MET A N 1
ATOM 1364 C CA . MET A 1 184 ? 5.794 9.991 -10.331 1.00 87.06 184 MET A CA 1
ATOM 1365 C C . MET A 1 184 ? 5.329 9.342 -11.637 1.00 87.06 184 MET A C 1
ATOM 1367 O O . MET A 1 184 ? 6.011 9.471 -12.647 1.00 87.06 184 MET A O 1
ATOM 1371 N N . LEU A 1 185 ? 4.133 8.745 -11.647 1.00 87.19 185 LEU A N 1
ATOM 1372 C CA . LEU A 1 185 ? 3.552 8.123 -12.835 1.00 87.19 185 LEU A CA 1
ATOM 1373 C C . LEU A 1 185 ? 3.340 9.130 -13.976 1.00 87.19 185 LEU A C 1
ATOM 1375 O O . LEU A 1 185 ? 3.673 8.841 -15.121 1.00 87.19 185 LEU A O 1
ATOM 1379 N N . ILE A 1 186 ? 2.814 10.321 -13.674 1.00 86.50 186 ILE A N 1
ATOM 1380 C CA . ILE A 1 186 ? 2.653 11.392 -14.668 1.00 86.50 186 ILE A CA 1
ATOM 1381 C C . ILE A 1 186 ? 4.019 11.842 -15.196 1.00 86.50 186 ILE A C 1
ATOM 1383 O O . ILE A 1 186 ? 4.153 12.064 -16.397 1.00 86.50 186 ILE A O 1
ATOM 1387 N N . GLY A 1 187 ? 5.028 11.951 -14.325 1.00 85.12 187 GLY A N 1
ATOM 1388 C CA . GLY A 1 187 ? 6.400 12.272 -14.719 1.00 85.12 187 GLY A CA 1
ATOM 1389 C C . GLY A 1 187 ? 6.983 11.253 -15.698 1.00 85.12 187 GLY A C 1
ATOM 1390 O O . GLY A 1 187 ? 7.518 11.648 -16.730 1.00 85.12 187 GLY A O 1
ATOM 1391 N N . ASP A 1 188 ? 6.806 9.959 -15.425 1.00 85.25 188 ASP A N 1
ATOM 1392 C CA . ASP A 1 188 ? 7.287 8.878 -16.294 1.00 85.25 188 ASP A CA 1
ATOM 1393 C C . ASP A 1 188 ? 6.570 8.888 -17.655 1.00 85.25 188 ASP A C 1
ATOM 1395 O O . ASP A 1 188 ? 7.208 8.773 -18.703 1.00 85.25 188 ASP A O 1
ATOM 1399 N N . ILE A 1 189 ? 5.247 9.098 -17.661 1.00 86.25 189 ILE A N 1
ATOM 1400 C CA . ILE A 1 189 ? 4.460 9.233 -18.897 1.00 86.25 189 ILE A CA 1
ATOM 1401 C C . ILE A 1 189 ? 4.920 10.458 -19.700 1.00 86.25 189 ILE A C 1
ATOM 1403 O O . ILE A 1 189 ? 5.072 10.373 -20.918 1.00 86.25 189 ILE A O 1
ATOM 1407 N N . ALA A 1 190 ? 5.160 11.592 -19.037 1.00 83.94 190 ALA A N 1
ATOM 1408 C CA . ALA A 1 190 ? 5.618 12.815 -19.688 1.00 83.94 190 ALA A CA 1
ATOM 1409 C C . ALA A 1 190 ? 7.025 12.656 -20.285 1.00 83.94 190 ALA A C 1
ATOM 1411 O O . ALA A 1 190 ? 7.243 13.069 -21.423 1.00 83.94 190 ALA A O 1
ATOM 1412 N N . ALA A 1 191 ? 7.948 12.015 -19.558 1.00 83.19 191 ALA A N 1
ATOM 1413 C CA . ALA A 1 191 ? 9.292 11.704 -20.043 1.00 83.19 191 ALA A CA 1
ATOM 1414 C C . ALA A 1 191 ? 9.251 10.818 -21.298 1.00 83.19 191 ALA A C 1
ATOM 1416 O O . ALA A 1 191 ? 9.983 11.058 -22.255 1.00 83.19 191 ALA A O 1
ATOM 1417 N N . ALA A 1 192 ? 8.361 9.820 -21.313 1.00 85.19 192 ALA A N 1
ATOM 1418 C CA . ALA A 1 192 ? 8.180 8.937 -22.461 1.00 85.19 192 ALA A CA 1
ATOM 1419 C C . ALA A 1 192 ? 7.524 9.644 -23.662 1.00 85.19 192 ALA A C 1
ATOM 1421 O O . ALA A 1 192 ? 7.858 9.350 -24.808 1.00 85.19 192 ALA A O 1
ATOM 1422 N N . ALA A 1 193 ? 6.595 10.573 -23.416 1.00 87.25 193 ALA A N 1
ATOM 1423 C CA . ALA A 1 193 ? 5.874 11.292 -24.466 1.00 87.25 193 ALA A CA 1
ATOM 1424 C C . ALA A 1 193 ? 6.692 12.426 -25.111 1.00 87.25 193 ALA A C 1
ATOM 1426 O O . ALA A 1 193 ? 6.452 12.772 -26.268 1.00 87.25 193 ALA A O 1
ATOM 1427 N N . LEU A 1 194 ? 7.636 13.019 -24.375 1.00 85.12 194 LEU A N 1
ATOM 1428 C CA . LEU A 1 194 ? 8.442 14.157 -24.817 1.00 85.12 194 LEU A CA 1
ATOM 1429 C C . LEU A 1 194 ? 9.934 13.833 -24.644 1.00 85.12 194 LEU A C 1
ATOM 1431 O O . LEU A 1 194 ? 10.509 14.190 -23.614 1.00 85.12 194 LEU A O 1
ATOM 1435 N N . PRO A 1 195 ? 10.584 13.193 -25.639 1.00 79.00 195 PRO A N 1
ATOM 1436 C CA . PRO A 1 195 ? 11.993 12.801 -25.576 1.00 79.00 195 PRO A CA 1
ATOM 1437 C C . PRO A 1 195 ? 12.914 14.018 -25.761 1.00 79.00 195 PRO A C 1
ATOM 1439 O O . PRO A 1 195 ? 13.647 14.145 -26.741 1.00 79.00 195 PRO A O 1
ATOM 1442 N N . ILE A 1 196 ? 12.838 14.956 -24.821 1.00 83.62 196 ILE A N 1
ATOM 1443 C CA . ILE A 1 196 ? 13.701 16.127 -24.743 1.00 83.62 196 ILE A CA 1
ATOM 1444 C C . ILE A 1 196 ? 15.003 15.681 -24.057 1.00 83.62 196 ILE A C 1
ATOM 1446 O O . ILE A 1 196 ? 14.945 15.193 -22.924 1.00 83.62 196 ILE A O 1
ATOM 1450 N N . PRO A 1 197 ? 16.178 15.844 -24.692 1.00 84.44 197 PRO A N 1
ATOM 1451 C CA . PRO A 1 197 ? 17.454 15.472 -24.084 1.00 84.44 197 PRO A CA 1
ATOM 1452 C C . PRO A 1 197 ? 17.646 16.136 -22.709 1.00 84.44 197 PRO A C 1
ATOM 1454 O O . PRO A 1 197 ? 17.555 17.357 -22.594 1.00 84.44 197 PRO A O 1
ATOM 1457 N N . GLY A 1 198 ? 17.904 15.338 -21.668 1.00 79.50 198 GLY A N 1
ATOM 1458 C CA . GLY A 1 198 ? 18.128 15.809 -20.294 1.00 79.50 198 GLY A CA 1
ATOM 1459 C C . GLY A 1 198 ? 16.863 16.048 -19.455 1.00 79.50 198 GLY A C 1
ATOM 1460 O O . GLY A 1 198 ? 16.977 16.345 -18.261 1.00 79.50 198 GLY A O 1
ATOM 1461 N N . ALA A 1 199 ? 15.660 15.914 -20.029 1.00 78.94 199 ALA A N 1
ATOM 1462 C CA . ALA A 1 199 ? 14.413 16.006 -19.265 1.00 78.94 199 ALA A CA 1
ATOM 1463 C C . ALA A 1 199 ? 14.244 14.839 -18.279 1.00 78.94 199 ALA A C 1
ATOM 1465 O O . ALA A 1 199 ? 13.687 15.023 -17.201 1.00 78.94 199 ALA A O 1
ATOM 1466 N N . ASP A 1 200 ? 14.786 13.670 -18.609 1.00 78.25 200 ASP A N 1
ATOM 1467 C CA . ASP A 1 200 ? 14.861 12.481 -17.760 1.00 78.25 200 ASP A CA 1
ATOM 1468 C C . ASP A 1 200 ? 15.583 12.755 -16.431 1.00 78.25 200 ASP A C 1
ATOM 1470 O O . ASP A 1 200 ? 15.056 12.443 -15.362 1.00 78.25 200 ASP A O 1
ATOM 1474 N N . ILE A 1 201 ? 16.741 13.423 -16.476 1.00 81.50 201 ILE A N 1
ATOM 1475 C CA . ILE A 1 201 ? 17.502 13.799 -15.276 1.00 81.50 201 ILE A CA 1
ATOM 1476 C C . ILE A 1 201 ? 16.715 14.816 -14.440 1.00 81.50 201 ILE A C 1
ATOM 1478 O O . ILE A 1 201 ? 16.619 14.679 -13.219 1.00 81.50 201 ILE A O 1
ATOM 1482 N N . GLY A 1 202 ? 16.124 15.826 -15.087 1.00 79.62 202 GLY A N 1
ATOM 1483 C CA . GLY A 1 202 ? 15.313 16.838 -14.405 1.00 79.62 202 GLY A CA 1
ATOM 1484 C C . GLY A 1 202 ? 14.089 16.242 -13.702 1.00 79.62 202 GLY A C 1
ATOM 1485 O O . GLY A 1 202 ? 13.825 16.559 -12.540 1.00 79.62 202 GLY A O 1
ATOM 1486 N N . ILE A 1 203 ? 13.379 15.333 -14.378 1.00 79.56 203 ILE A N 1
ATOM 1487 C CA . ILE A 1 203 ? 12.225 14.610 -13.833 1.00 79.56 203 ILE A CA 1
ATOM 1488 C C . ILE A 1 203 ? 12.662 13.714 -12.672 1.00 79.56 203 ILE A C 1
ATOM 1490 O O . ILE A 1 203 ? 12.031 13.759 -11.618 1.00 79.56 203 ILE A O 1
ATOM 1494 N N . ALA A 1 204 ? 13.772 12.984 -12.803 1.00 77.62 204 ALA A N 1
ATOM 1495 C CA . ALA A 1 204 ? 14.295 12.142 -11.730 1.00 77.62 204 ALA A CA 1
ATOM 1496 C C . ALA A 1 204 ? 14.651 12.955 -10.471 1.00 77.62 204 ALA A C 1
ATOM 1498 O O . ALA A 1 204 ? 14.259 12.586 -9.363 1.00 77.62 204 ALA A O 1
ATOM 1499 N N . ILE A 1 205 ? 15.335 14.098 -10.619 1.00 81.56 205 ILE A N 1
ATOM 1500 C CA . ILE A 1 205 ? 15.661 14.989 -9.491 1.00 81.56 205 ILE A CA 1
ATOM 1501 C C . ILE A 1 205 ? 14.380 15.496 -8.815 1.00 81.56 205 ILE A C 1
ATOM 1503 O O . ILE A 1 205 ? 14.275 15.465 -7.585 1.00 81.56 205 ILE A O 1
ATOM 1507 N N . ALA A 1 206 ? 13.391 15.929 -9.602 1.00 80.81 206 ALA A N 1
ATOM 1508 C CA . ALA A 1 206 ? 12.118 16.410 -9.076 1.00 80.81 206 ALA A CA 1
ATOM 1509 C C . ALA A 1 206 ? 11.350 15.299 -8.334 1.00 80.81 206 ALA A C 1
ATOM 1511 O O . ALA A 1 206 ? 10.883 15.511 -7.214 1.00 80.81 206 ALA A O 1
ATOM 1512 N N . GLN A 1 207 ? 11.292 14.092 -8.900 1.00 81.00 207 GLN A N 1
ATOM 1513 C CA . GLN A 1 207 ? 10.696 12.914 -8.267 1.00 81.00 207 GLN A CA 1
ATOM 1514 C C . GLN A 1 207 ? 11.376 12.568 -6.936 1.00 81.00 207 GLN A C 1
ATOM 1516 O O . GLN A 1 207 ? 10.682 12.340 -5.943 1.00 81.00 207 GLN A O 1
ATOM 1521 N N . VAL A 1 208 ? 12.712 12.590 -6.872 1.00 81.25 208 VAL A N 1
ATOM 1522 C CA . VAL A 1 208 ? 13.464 12.340 -5.630 1.00 81.25 208 VAL A CA 1
ATOM 1523 C C . VAL A 1 208 ? 13.175 13.416 -4.580 1.00 81.25 208 VAL A C 1
ATOM 1525 O O . VAL A 1 208 ? 12.942 13.085 -3.416 1.00 81.25 208 VAL A O 1
ATOM 1528 N N . ALA A 1 209 ? 13.129 14.693 -4.966 1.00 81.19 209 ALA A N 1
ATOM 1529 C CA . ALA A 1 209 ? 12.819 15.783 -4.042 1.00 81.19 209 ALA A CA 1
ATOM 1530 C C . ALA A 1 209 ? 11.405 15.649 -3.443 1.00 81.19 209 ALA A C 1
ATOM 1532 O O . ALA A 1 209 ? 11.229 15.766 -2.226 1.00 81.19 209 ALA A O 1
ATOM 1533 N N . VAL A 1 210 ? 10.402 15.345 -4.275 1.00 81.69 210 VAL A N 1
ATOM 1534 C CA . VAL A 1 210 ? 9.014 15.141 -3.825 1.00 81.69 210 VAL A CA 1
ATOM 1535 C C . VAL A 1 210 ? 8.897 13.886 -2.954 1.00 81.69 210 VAL A C 1
ATOM 1537 O O . VAL A 1 210 ? 8.227 13.924 -1.921 1.00 81.69 210 VAL A O 1
ATOM 1540 N N . LEU A 1 211 ? 9.601 12.802 -3.294 1.00 79.88 211 LEU A N 1
ATOM 1541 C CA . LEU A 1 211 ? 9.678 11.592 -2.471 1.00 79.88 211 LEU A CA 1
ATOM 1542 C C . LEU A 1 211 ? 10.208 11.901 -1.062 1.00 79.88 211 LEU A C 1
ATOM 1544 O O . LEU A 1 211 ? 9.580 11.523 -0.072 1.00 79.88 211 LEU A O 1
ATOM 1548 N N . VAL A 1 212 ? 11.323 12.631 -0.956 1.00 84.62 212 VAL A N 1
ATOM 1549 C CA . VAL A 1 212 ? 11.903 13.034 0.337 1.00 84.62 212 VAL A CA 1
ATOM 1550 C C . VAL A 1 212 ? 10.923 13.894 1.139 1.00 84.62 212 VAL A C 1
ATOM 1552 O O . VAL A 1 212 ? 10.734 13.655 2.335 1.00 84.62 212 VAL A O 1
ATOM 1555 N N . ALA A 1 213 ? 10.253 14.851 0.491 1.00 81.31 213 ALA A N 1
ATOM 1556 C CA . ALA A 1 213 ? 9.257 15.699 1.141 1.00 81.31 213 ALA A CA 1
ATOM 1557 C C . ALA A 1 213 ? 8.076 14.883 1.695 1.00 81.31 213 ALA A C 1
ATOM 1559 O O . ALA A 1 213 ? 7.664 15.083 2.838 1.00 81.31 213 ALA A O 1
ATOM 1560 N N . VAL A 1 214 ? 7.561 13.917 0.932 1.00 80.88 214 VAL A N 1
ATOM 1561 C CA . VAL A 1 214 ? 6.448 13.056 1.362 1.00 80.88 214 VAL A CA 1
ATOM 1562 C C . VAL A 1 214 ? 6.864 12.138 2.511 1.00 80.88 214 VAL A C 1
ATOM 1564 O O . VAL A 1 214 ? 6.120 12.011 3.485 1.00 80.88 214 VAL A O 1
ATOM 1567 N N . ILE A 1 215 ? 8.072 11.566 2.467 1.00 83.19 215 ILE A N 1
ATOM 1568 C CA . ILE A 1 215 ? 8.633 10.799 3.591 1.00 83.19 215 ILE A CA 1
ATOM 1569 C C . ILE A 1 215 ? 8.702 11.673 4.848 1.00 83.19 215 ILE A C 1
ATOM 1571 O O . ILE A 1 215 ? 8.296 11.232 5.927 1.00 83.19 215 ILE A O 1
ATOM 1575 N N . ALA A 1 216 ? 9.162 12.921 4.721 1.00 82.00 216 ALA A N 1
ATOM 1576 C CA . ALA A 1 216 ? 9.221 13.859 5.835 1.00 82.00 216 ALA A CA 1
ATOM 1577 C C . ALA A 1 216 ? 7.822 14.160 6.400 1.00 82.00 216 ALA A C 1
ATOM 1579 O O . ALA A 1 216 ? 7.638 14.106 7.616 1.00 82.00 216 ALA A O 1
ATOM 1580 N N . VAL A 1 217 ? 6.820 14.394 5.546 1.00 81.44 217 VAL A N 1
ATOM 1581 C CA . VAL A 1 217 ? 5.421 14.608 5.961 1.00 81.44 217 VAL A CA 1
ATOM 1582 C C . VAL A 1 217 ? 4.874 13.396 6.718 1.00 81.44 217 VAL A C 1
ATOM 1584 O O . VAL A 1 217 ? 4.323 13.559 7.808 1.00 81.44 217 VAL A O 1
ATOM 1587 N N . ILE A 1 218 ? 5.070 12.180 6.199 1.00 80.38 218 ILE A N 1
ATOM 1588 C CA . ILE A 1 218 ? 4.631 10.941 6.861 1.00 80.38 218 ILE A CA 1
ATOM 1589 C C . ILE A 1 218 ? 5.333 10.782 8.219 1.00 80.38 218 ILE A C 1
ATOM 1591 O O . ILE A 1 218 ? 4.689 10.460 9.221 1.00 80.38 218 ILE A O 1
ATOM 1595 N N . ALA A 1 219 ? 6.637 11.061 8.292 1.00 81.94 219 ALA A N 1
ATOM 1596 C CA . ALA A 1 219 ? 7.403 10.992 9.533 1.00 81.94 219 ALA A CA 1
ATOM 1597 C C . ALA A 1 219 ? 6.942 12.034 10.568 1.00 81.94 219 ALA A C 1
ATOM 1599 O O . ALA A 1 219 ? 6.820 11.718 11.755 1.00 81.94 219 ALA A O 1
ATOM 1600 N N . ILE A 1 220 ? 6.651 13.265 10.138 1.00 83.00 220 ILE A N 1
ATOM 1601 C CA . ILE A 1 220 ? 6.117 14.339 10.986 1.00 83.00 220 ILE A CA 1
ATOM 1602 C C . ILE A 1 220 ? 4.723 13.962 11.497 1.00 83.00 220 ILE A C 1
ATOM 1604 O O . ILE A 1 220 ? 4.484 14.038 12.704 1.00 83.00 220 ILE A O 1
ATOM 1608 N N . ALA A 1 221 ? 3.834 13.479 10.625 1.00 78.62 221 ALA A N 1
ATOM 1609 C CA . ALA A 1 221 ? 2.505 13.004 11.006 1.00 78.62 221 ALA A CA 1
ATOM 1610 C C . ALA A 1 221 ? 2.589 11.864 12.036 1.00 78.62 221 ALA A C 1
ATOM 1612 O O . ALA A 1 221 ? 1.887 11.881 13.051 1.00 78.62 221 ALA A O 1
ATOM 1613 N N . ALA A 1 222 ? 3.510 10.916 11.835 1.00 78.31 222 ALA A N 1
ATOM 1614 C CA . ALA A 1 222 ? 3.770 9.835 12.782 1.00 78.31 222 ALA A CA 1
ATOM 1615 C C . ALA A 1 222 ? 4.294 10.348 14.135 1.00 78.31 222 ALA A C 1
ATOM 1617 O O . ALA A 1 222 ? 3.881 9.849 15.183 1.00 78.31 222 ALA A O 1
ATOM 1618 N N . ARG A 1 223 ? 5.175 11.359 14.142 1.00 83.56 223 ARG A N 1
ATOM 1619 C CA . ARG A 1 223 ? 5.687 11.988 15.373 1.00 83.56 223 ARG A CA 1
ATOM 1620 C C . ARG A 1 223 ? 4.600 12.761 16.121 1.00 83.56 223 ARG A C 1
ATOM 1622 O O . ARG A 1 223 ? 4.483 12.596 17.334 1.00 83.56 223 ARG A O 1
ATOM 1629 N N . HIS A 1 224 ? 3.790 13.563 15.431 1.00 80.31 224 HIS A N 1
ATOM 1630 C CA . HIS A 1 224 ? 2.688 14.306 16.054 1.00 80.31 224 HIS A CA 1
ATOM 1631 C C . HIS A 1 224 ? 1.647 13.375 16.671 1.00 80.31 224 HIS A C 1
ATOM 1633 O O . HIS A 1 224 ? 1.211 13.613 17.796 1.00 80.31 224 HIS A O 1
ATOM 1639 N N . ALA A 1 225 ? 1.323 12.272 15.992 1.00 74.06 225 ALA A N 1
ATOM 1640 C CA . ALA A 1 225 ? 0.411 11.264 16.521 1.00 74.06 225 ALA A CA 1
ATOM 1641 C C . ALA A 1 225 ? 0.905 10.623 17.835 1.00 74.06 225 ALA A C 1
ATOM 1643 O O . ALA A 1 225 ? 0.080 10.178 18.626 1.00 74.06 225 ALA A O 1
ATOM 1644 N N . ARG A 1 226 ? 2.225 10.586 18.086 1.00 77.44 226 ARG A N 1
ATOM 1645 C CA . ARG A 1 226 ? 2.800 10.128 19.367 1.00 77.44 226 ARG A CA 1
ATOM 1646 C C . ARG A 1 226 ? 2.766 11.201 20.459 1.00 77.44 226 ARG A C 1
ATOM 1648 O O . ARG A 1 226 ? 2.611 10.866 21.622 1.00 77.44 226 ARG A O 1
ATOM 1655 N N . ARG A 1 227 ? 2.939 12.481 20.104 1.00 78.94 227 ARG A N 1
ATOM 1656 C CA . ARG A 1 227 ? 2.998 13.596 21.074 1.00 78.94 227 ARG A CA 1
ATOM 1657 C C . ARG A 1 227 ? 1.637 13.989 21.639 1.00 78.94 227 ARG A C 1
ATOM 1659 O O . ARG A 1 227 ? 1.572 14.457 22.765 1.00 78.94 227 ARG A O 1
ATOM 1666 N N . LEU A 1 228 ? 0.568 13.797 20.873 1.00 68.44 228 LEU A N 1
ATOM 1667 C CA . LEU A 1 228 ? -0.807 14.043 21.316 1.00 68.44 228 LEU A CA 1
ATOM 1668 C C . LEU A 1 228 ? -1.356 12.914 22.208 1.00 68.44 228 LEU A C 1
ATOM 1670 O O . LEU A 1 228 ? -2.568 12.777 22.319 1.00 68.44 228 LEU A O 1
ATOM 1674 N N . GLU A 1 229 ? -0.494 12.100 22.829 1.00 58.72 229 GLU A N 1
ATOM 1675 C CA . GLU A 1 229 ? -0.862 11.300 23.999 1.00 58.72 229 GLU A CA 1
ATOM 1676 C C . GLU A 1 229 ? -0.791 12.210 25.235 1.00 58.72 229 GLU A C 1
ATOM 1678 O O . GLU A 1 229 ? 0.295 12.384 25.795 1.00 58.72 229 GLU A O 1
ATOM 1683 N N . PRO A 1 230 ? -1.902 12.827 25.686 1.00 56.84 230 PRO A N 1
ATOM 1684 C CA . PRO A 1 230 ? -1.944 13.334 27.043 1.00 56.84 230 PRO A CA 1
ATOM 1685 C C . PRO A 1 230 ? -1.633 12.174 27.987 1.00 56.84 230 PRO A C 1
ATOM 1687 O O . PRO A 1 230 ? -2.071 11.044 27.757 1.00 56.84 230 PRO A O 1
ATOM 1690 N N . GLN A 1 231 ? -0.874 12.482 29.037 1.00 53.66 231 GLN A N 1
ATOM 1691 C CA . GLN A 1 231 ? -0.667 11.654 30.218 1.00 53.66 231 GLN A CA 1
ATOM 1692 C C . GLN A 1 231 ? -2.038 11.256 30.785 1.00 53.66 231 GLN A C 1
ATOM 1694 O O . GLN A 1 231 ? -2.588 11.913 31.668 1.00 53.66 231 GLN A O 1
ATOM 1699 N N . ALA A 1 232 ? -2.644 10.216 30.220 1.00 51.41 232 ALA A N 1
ATOM 1700 C CA . ALA A 1 232 ? -3.833 9.588 30.750 1.00 51.41 232 ALA A CA 1
ATOM 1701 C C . ALA A 1 232 ? -3.377 8.889 32.025 1.00 51.41 232 ALA A C 1
ATOM 1703 O O . ALA A 1 232 ? -2.813 7.799 31.984 1.00 51.41 232 ALA A O 1
ATOM 1704 N N . LYS A 1 233 ? -3.509 9.651 33.112 1.00 48.59 233 LYS A N 1
ATOM 1705 C CA . LYS A 1 233 ? -3.279 9.325 34.514 1.00 48.59 233 LYS A CA 1
ATOM 1706 C C . LYS A 1 233 ? -3.218 7.816 34.748 1.00 48.59 233 LYS A C 1
ATOM 1708 O O . LYS A 1 233 ? -4.238 7.133 34.696 1.00 48.59 233 LYS A O 1
ATOM 1713 N N . THR A 1 234 ? -2.013 7.331 35.027 1.00 51.78 234 THR A N 1
ATOM 1714 C CA . THR A 1 234 ? -1.833 6.175 35.902 1.00 51.78 234 THR A CA 1
ATOM 1715 C C . THR A 1 234 ? -2.550 6.486 37.221 1.00 51.78 234 THR A C 1
ATOM 1717 O O . THR A 1 234 ? -2.245 7.537 37.796 1.00 51.78 234 THR A O 1
ATOM 1720 N N . PRO A 1 235 ? -3.539 5.677 37.639 1.00 61.97 235 PRO A N 1
ATOM 1721 C CA . PRO A 1 235 ? -4.094 5.759 38.986 1.00 61.97 235 PRO A CA 1
ATOM 1722 C C . PRO A 1 235 ? -3.032 5.440 40.042 1.00 61.97 235 PRO A C 1
ATOM 1724 O O . PRO A 1 235 ? -2.089 4.676 39.723 1.00 61.97 235 PRO A O 1
#

Radius of gyration: 22.26 Å; chains: 1; bounding box: 58×44×65 Å

Foldseek 3Di:
DQPLADPVCCVPCVVVLVVVQCVVCVVVVHNHRDPVSVVVNNVVSPCVVLCPDVQQDPQQQVLLVVLLVVLVCCQPPPFQAAPDDWVQADHRGQHDCVVLSVLSVVLNVCSSVSNLQVSLVSLVVSLVVLVVRVVVCVVVVGDHDDPLRNLSSNLSSVSSNAPAPDVVLSVVLNVLSVVLSVLLVVLVVVCVVDVDPCSVVVSVVVSVVSSVVSVVSNVVSSVVSVVPPDPPDDD

pLDDT: mean 86.62, std 10.31, range [48.59, 98.38]

Secondary structure (DSSP, 8-state):
-GGGS-HHHHHHHHHHHHHHHHHHHHTTT-SS--HHHHHHHHHHHHHHHTT--TT--HHHHHHHHHHHHHHHHIIIIISB-TT---TT-BTTBSSTHHHHHHHHHHHHHHHHTT-HHHHHHHHHHHHHHHHHHHHHHHHHT-----HHHHHHHHHHHHHHHS----HHHHHHHHHHHHHHHHHHHHHHHHHHH---TTHHHHHHHHHHHHHHHHHHHHHHHHHHHHHT-------

Organism: NCBI:txid1817495